Protein AF-A0AAV4XLR6-F1 (afdb_monomer)

Structure (mmCIF, N/CA/C/O backbone):
data_AF-A0AAV4XLR6-F1
#
_entry.id   AF-A0AAV4XLR6-F1
#
loop_
_atom_site.group_PDB
_atom_site.id
_atom_site.type_symbol
_atom_site.label_atom_id
_atom_site.label_alt_id
_atom_site.label_comp_id
_atom_site.label_asym_id
_atom_site.label_entity_id
_atom_site.label_seq_id
_atom_site.pdbx_PDB_ins_code
_atom_site.Cartn_x
_atom_site.Cartn_y
_atom_site.Cartn_z
_atom_site.occupancy
_atom_site.B_iso_or_equiv
_atom_site.auth_seq_id
_atom_site.auth_comp_id
_atom_site.auth_asym_id
_atom_site.auth_atom_id
_atom_site.pdbx_PDB_model_num
ATOM 1 N N . MET A 1 1 ? -9.760 7.104 -27.643 1.00 39.88 1 MET A N 1
ATOM 2 C CA . MET A 1 1 ? -8.426 7.732 -27.594 1.00 39.88 1 MET A CA 1
ATOM 3 C C . MET A 1 1 ? -7.476 6.859 -28.377 1.00 39.88 1 MET A C 1
ATOM 5 O O . MET A 1 1 ? -7.617 5.641 -28.314 1.00 39.88 1 MET A O 1
ATOM 9 N N . SER A 1 2 ? -6.577 7.453 -29.151 1.00 33.31 2 SER A N 1
ATOM 10 C CA . SER A 1 2 ? -5.515 6.677 -29.803 1.00 33.31 2 SER A CA 1
ATOM 11 C C . SER A 1 2 ? -4.445 6.298 -28.768 1.00 33.31 2 SER A C 1
ATOM 13 O O . SER A 1 2 ? -4.291 6.999 -27.768 1.00 33.31 2 SER A O 1
ATOM 15 N N . ASN A 1 3 ? -3.671 5.231 -29.006 1.00 43.50 3 ASN A N 1
ATOM 16 C CA . ASN A 1 3 ? -2.526 4.846 -28.156 1.00 43.50 3 ASN A CA 1
ATOM 17 C C . ASN A 1 3 ? -1.540 6.010 -27.895 1.00 43.50 3 ASN A C 1
ATOM 19 O O . ASN A 1 3 ? -0.782 5.979 -26.931 1.00 43.50 3 ASN A O 1
ATOM 23 N N . VAL A 1 4 ? -1.552 7.048 -28.737 1.00 38.16 4 VAL A N 1
ATOM 24 C CA . VAL A 1 4 ? -0.680 8.224 -28.635 1.00 38.16 4 VAL A CA 1
ATOM 25 C C . VAL A 1 4 ? -1.038 9.104 -27.434 1.00 38.16 4 VAL A C 1
ATOM 27 O O . VAL A 1 4 ? -0.142 9.504 -26.700 1.00 38.16 4 VAL A O 1
ATOM 30 N N . GLU A 1 5 ? -2.324 9.362 -27.184 1.00 41.12 5 GLU A N 1
ATOM 31 C CA . GLU A 1 5 ? -2.774 10.235 -26.084 1.00 41.12 5 GLU A CA 1
ATOM 32 C C . GLU A 1 5 ? -2.488 9.597 -24.715 1.00 41.12 5 GLU A C 1
ATOM 34 O O . GLU A 1 5 ? -2.045 10.260 -23.778 1.00 41.12 5 GLU A O 1
ATOM 39 N N . GLN A 1 6 ? -2.667 8.278 -24.622 1.00 42.22 6 GLN A N 1
ATOM 40 C CA . GLN A 1 6 ? -2.360 7.505 -23.420 1.00 42.22 6 GLN A CA 1
ATOM 41 C C . GLN A 1 6 ? -0.847 7.465 -23.146 1.00 42.22 6 GLN A C 1
ATOM 43 O O . GLN A 1 6 ? -0.413 7.642 -22.009 1.00 42.22 6 GLN A O 1
ATOM 48 N N . ASN A 1 7 ? -0.027 7.322 -24.190 1.00 43.97 7 ASN A N 1
ATOM 49 C CA . ASN A 1 7 ? 1.429 7.375 -24.057 1.00 43.97 7 ASN A CA 1
ATOM 50 C C . ASN A 1 7 ? 1.939 8.781 -23.700 1.00 43.97 7 ASN A C 1
ATOM 52 O O . ASN A 1 7 ? 2.863 8.901 -22.901 1.00 43.97 7 ASN A O 1
ATOM 56 N N . GLN A 1 8 ? 1.331 9.847 -24.228 1.00 45.31 8 GLN A N 1
ATOM 57 C CA . GLN A 1 8 ? 1.654 11.228 -23.847 1.00 45.31 8 GLN A CA 1
ATOM 58 C C . GLN A 1 8 ? 1.347 11.502 -22.372 1.00 45.31 8 GLN A C 1
ATOM 60 O O . GLN A 1 8 ? 2.163 12.126 -21.695 1.00 45.31 8 GLN A O 1
ATOM 65 N N . TYR A 1 9 ? 0.227 10.986 -21.857 1.00 47.84 9 TYR A N 1
ATOM 66 C CA . TYR A 1 9 ? -0.091 11.041 -20.430 1.00 47.84 9 TYR A CA 1
ATOM 67 C C . TYR A 1 9 ? 0.994 10.355 -19.589 1.00 47.84 9 TYR A C 1
ATOM 69 O O . TYR A 1 9 ? 1.514 10.965 -18.659 1.00 47.84 9 TYR A O 1
ATOM 77 N N . TYR A 1 10 ? 1.416 9.137 -19.952 1.00 48.84 10 TYR A N 1
ATOM 78 C CA . TYR A 1 10 ? 2.474 8.433 -19.219 1.00 48.84 10 TYR A CA 1
ATOM 79 C C . TYR A 1 10 ? 3.851 9.096 -19.344 1.00 48.84 10 TYR A C 1
ATOM 81 O O . TYR A 1 10 ? 4.621 9.042 -18.391 1.00 48.84 10 TYR A O 1
ATOM 89 N N . ILE A 1 11 ? 4.160 9.761 -20.461 1.00 50.88 11 ILE A N 1
ATOM 90 C CA . ILE A 1 11 ? 5.390 10.557 -20.618 1.00 50.88 11 ILE A CA 1
ATOM 91 C C . ILE A 1 11 ? 5.348 11.811 -19.741 1.00 50.88 11 ILE A C 1
ATOM 93 O O . ILE A 1 11 ? 6.315 12.090 -19.037 1.00 50.88 11 ILE A O 1
ATOM 97 N N . ALA A 1 12 ? 4.236 12.550 -19.741 1.00 49.78 12 ALA A N 1
ATOM 98 C CA . ALA A 1 12 ? 4.061 13.726 -18.888 1.00 49.78 12 ALA A CA 1
ATOM 99 C C . ALA A 1 12 ? 4.090 13.346 -17.401 1.00 49.78 12 ALA A C 1
ATOM 101 O O . ALA A 1 12 ? 4.715 14.026 -16.586 1.00 49.78 12 ALA A O 1
ATOM 102 N N . LEU A 1 13 ? 3.470 12.214 -17.060 1.00 51.91 13 LEU A N 1
ATOM 103 C CA . LEU A 1 13 ? 3.516 11.637 -15.728 1.00 51.91 13 LEU A CA 1
ATOM 104 C C . LEU A 1 13 ? 4.941 11.208 -15.371 1.00 51.91 13 LEU A C 1
ATOM 106 O O . LEU A 1 13 ? 5.416 11.579 -14.311 1.00 51.91 13 LEU A O 1
ATOM 110 N N . ALA A 1 14 ? 5.667 10.528 -16.259 1.00 54.12 14 ALA A N 1
ATOM 111 C CA . ALA A 1 14 ? 7.064 10.161 -16.033 1.00 54.12 14 ALA A CA 1
ATOM 112 C C . ALA A 1 14 ? 7.974 11.383 -15.818 1.00 54.12 14 ALA A C 1
ATOM 114 O O . ALA A 1 14 ? 8.864 11.352 -14.969 1.00 54.12 14 ALA A O 1
ATOM 115 N N . TYR A 1 15 ? 7.716 12.477 -16.542 1.00 48.97 15 TYR A N 1
ATOM 116 C CA . TYR A 1 15 ? 8.425 13.747 -16.381 1.00 48.97 15 TYR A CA 1
ATOM 117 C C . TYR A 1 15 ? 8.132 14.402 -15.018 1.00 48.97 15 TYR A C 1
ATOM 119 O O . TYR A 1 15 ? 9.049 14.897 -14.369 1.00 48.97 15 TYR A O 1
ATOM 127 N N . LYS A 1 16 ? 6.878 14.343 -14.542 1.00 50.66 16 LYS A N 1
ATOM 128 C CA . LYS A 1 16 ? 6.451 14.858 -13.224 1.00 50.66 16 LYS A CA 1
ATOM 129 C C . LYS A 1 16 ? 6.959 14.019 -12.053 1.00 50.66 16 LYS A C 1
ATOM 131 O O . LYS A 1 16 ? 7.415 14.535 -11.041 1.00 50.66 16 LYS A O 1
ATOM 136 N N . MET A 1 17 ? 6.801 12.709 -12.182 1.00 49.56 17 MET A N 1
ATOM 137 C CA . MET A 1 17 ? 7.028 11.717 -11.135 1.00 49.56 17 MET A CA 1
ATOM 138 C C . MET A 1 17 ? 8.518 11.425 -10.948 1.00 49.56 17 MET A C 1
ATOM 140 O O . MET A 1 17 ? 8.909 10.847 -9.936 1.00 49.56 17 MET A O 1
ATOM 144 N N . GLN A 1 18 ? 9.344 11.851 -11.913 1.00 52.16 18 GLN A N 1
ATOM 145 C CA . GLN A 1 18 ? 10.796 11.665 -11.954 1.00 52.16 18 GLN A CA 1
ATOM 146 C C . GLN A 1 18 ? 11.224 10.186 -12.018 1.00 52.16 18 GLN A C 1
ATOM 148 O O . GLN A 1 18 ? 12.390 9.855 -11.812 1.00 52.16 18 GLN A O 1
ATOM 153 N N . TYR A 1 19 ? 10.291 9.300 -12.380 1.00 49.00 19 TYR A N 1
ATOM 154 C CA . TYR A 1 19 ? 10.545 7.917 -12.763 1.00 49.00 19 TYR A CA 1
ATOM 155 C C . TYR A 1 19 ? 9.645 7.508 -13.929 1.00 49.00 19 TYR A C 1
ATOM 157 O O . TYR A 1 19 ? 8.471 7.871 -13.997 1.00 49.00 19 TYR A O 1
ATOM 165 N N . VAL A 1 20 ? 10.206 6.738 -14.862 1.00 50.06 20 VAL A N 1
ATOM 166 C CA . VAL A 1 20 ? 9.487 6.244 -16.043 1.00 50.06 20 VAL A CA 1
ATOM 167 C C . VAL A 1 20 ? 8.894 4.874 -15.714 1.00 50.06 20 VAL A C 1
ATOM 169 O O . VAL A 1 20 ? 9.619 3.969 -15.311 1.00 50.06 20 VAL A O 1
ATOM 172 N N . ILE A 1 21 ? 7.588 4.685 -15.907 1.00 52.78 21 ILE A N 1
ATOM 173 C CA . ILE A 1 21 ? 7.014 3.335 -16.009 1.00 52.78 21 ILE A CA 1
ATOM 174 C C . ILE A 1 21 ? 7.155 2.937 -17.475 1.00 52.78 21 ILE A C 1
ATOM 176 O O . ILE A 1 21 ? 6.320 3.276 -18.313 1.00 52.78 21 ILE A O 1
ATOM 180 N N . LEU A 1 22 ? 8.270 2.295 -17.812 1.00 49.66 22 LEU A N 1
ATOM 181 C CA . LEU A 1 22 ? 8.561 1.924 -19.190 1.00 49.66 22 LEU A CA 1
ATOM 182 C C . LEU A 1 22 ? 7.933 0.557 -19.487 1.00 49.66 22 LEU A C 1
ATOM 184 O O . LEU A 1 22 ? 8.340 -0.462 -18.935 1.00 49.66 22 LEU A O 1
ATOM 188 N N . VAL A 1 23 ? 6.935 0.525 -20.369 1.00 50.25 23 VAL A N 1
ATOM 189 C CA . VAL A 1 23 ? 6.347 -0.727 -20.862 1.00 50.25 23 VAL A CA 1
ATOM 190 C C . VAL A 1 23 ? 7.159 -1.195 -22.062 1.00 50.25 23 VAL A C 1
ATOM 192 O O . VAL A 1 23 ? 6.816 -0.921 -23.210 1.00 50.25 23 VAL A O 1
ATOM 195 N N . VAL A 1 24 ? 8.266 -1.883 -21.799 1.00 43.56 24 VAL A N 1
ATOM 196 C CA . VAL A 1 24 ? 8.992 -2.627 -22.836 1.00 43.56 24 VAL A CA 1
ATOM 197 C C . VAL A 1 24 ? 9.058 -4.074 -22.381 1.00 43.56 24 VAL A C 1
ATOM 199 O O . VAL A 1 24 ? 9.391 -4.311 -21.219 1.00 43.56 24 VAL A O 1
ATOM 202 N N . PRO A 1 25 ? 8.750 -5.057 -23.243 1.00 36.22 25 PRO A N 1
ATOM 203 C CA . PRO A 1 25 ? 9.133 -6.427 -22.945 1.00 36.22 25 PRO A CA 1
ATOM 204 C C . PRO A 1 25 ? 10.638 -6.440 -22.625 1.00 36.22 25 PRO A C 1
ATOM 206 O O . PRO A 1 25 ? 11.409 -5.849 -23.389 1.00 36.22 25 PRO A O 1
ATOM 209 N N . PRO A 1 26 ? 11.066 -7.038 -21.499 1.00 37.41 26 PRO A N 1
ATOM 210 C CA . PRO A 1 26 ? 12.470 -7.046 -21.119 1.00 37.41 26 PRO A CA 1
ATOM 211 C C . PRO A 1 26 ? 13.271 -7.696 -22.243 1.00 37.41 26 PRO A C 1
ATOM 213 O O . PRO A 1 26 ? 13.086 -8.869 -22.570 1.00 37.41 26 PRO A O 1
ATOM 216 N N . VAL A 1 27 ? 14.149 -6.917 -22.872 1.00 36.91 27 VAL A N 1
ATOM 217 C CA . VAL A 1 27 ? 15.081 -7.461 -23.850 1.00 36.91 27 VAL A CA 1
ATOM 218 C C . VAL A 1 27 ? 16.233 -8.043 -23.044 1.00 36.91 27 VAL A C 1
ATOM 220 O O . VAL A 1 27 ? 17.075 -7.312 -22.531 1.00 36.91 27 VAL A O 1
ATOM 223 N N . ALA A 1 28 ? 16.269 -9.367 -22.907 1.00 35.59 28 ALA A N 1
ATOM 224 C CA . ALA A 1 28 ? 17.486 -10.059 -22.510 1.00 35.59 28 ALA A CA 1
ATOM 225 C C . ALA A 1 28 ? 18.499 -9.872 -23.646 1.00 35.59 28 ALA A C 1
ATOM 227 O O . ALA A 1 28 ? 18.479 -10.590 -24.647 1.00 35.59 28 ALA A O 1
ATOM 228 N N . ILE A 1 29 ? 19.331 -8.838 -23.549 1.00 35.09 29 ILE A N 1
ATOM 229 C CA . ILE A 1 29 ? 20.306 -8.553 -24.591 1.00 35.09 29 ILE A CA 1
ATOM 230 C C . ILE A 1 29 ? 21.471 -9.523 -24.434 1.00 35.09 29 ILE A C 1
ATOM 232 O O . ILE A 1 29 ? 22.271 -9.418 -23.510 1.00 35.09 29 ILE A O 1
ATOM 236 N N . ASN A 1 30 ? 21.566 -10.457 -25.376 1.00 36.88 30 ASN A N 1
ATOM 237 C CA . ASN A 1 30 ? 22.722 -11.337 -25.532 1.00 36.88 30 ASN A CA 1
ATOM 238 C C . ASN A 1 30 ? 23.784 -10.745 -26.482 1.00 36.88 30 ASN A C 1
ATOM 240 O O . ASN A 1 30 ? 24.712 -11.446 -26.874 1.00 36.88 30 ASN A O 1
ATOM 244 N N . VAL A 1 31 ? 23.638 -9.484 -26.920 1.00 37.91 31 VAL A N 1
ATOM 245 C CA . VAL A 1 31 ? 24.489 -8.905 -27.973 1.00 37.91 31 VAL A CA 1
ATOM 246 C C . VAL A 1 31 ? 24.739 -7.410 -27.783 1.00 37.91 31 VAL A C 1
ATOM 248 O O . VAL A 1 31 ? 23.816 -6.620 -27.643 1.00 37.91 31 VAL A O 1
ATOM 251 N N . SER A 1 32 ? 26.001 -7.012 -27.869 1.00 41.56 32 SER A N 1
ATOM 252 C CA . SER A 1 32 ? 26.563 -5.671 -27.659 1.00 41.56 32 SER A CA 1
ATOM 253 C C . SER A 1 32 ? 26.081 -4.537 -28.589 1.00 41.56 32 SER A C 1
ATOM 255 O O . SER A 1 32 ? 26.737 -3.501 -28.646 1.00 41.56 32 SER A O 1
ATOM 257 N N . ASN A 1 33 ? 24.978 -4.682 -29.333 1.00 43.53 33 ASN A N 1
ATOM 258 C CA . ASN A 1 33 ? 24.531 -3.669 -30.296 1.00 43.53 33 ASN A CA 1
ATOM 259 C C . ASN A 1 33 ? 23.391 -2.799 -29.752 1.00 43.53 33 ASN A C 1
ATOM 261 O O . ASN A 1 33 ? 22.308 -3.271 -29.421 1.00 43.53 33 ASN A O 1
ATOM 265 N N . SER A 1 34 ? 23.650 -1.494 -29.717 1.00 48.25 34 SER A N 1
ATOM 266 C CA . SER A 1 34 ? 22.856 -0.430 -29.094 1.00 48.25 34 SER A CA 1
ATOM 267 C C . SER A 1 34 ? 21.694 0.113 -29.944 1.00 48.25 34 SER A C 1
ATOM 269 O O . SER A 1 34 ? 21.178 1.189 -29.646 1.00 48.25 34 SER A O 1
ATOM 271 N N . MET A 1 35 ? 21.259 -0.591 -30.997 1.00 50.47 35 MET A N 1
ATOM 272 C CA . MET A 1 35 ? 20.207 -0.101 -31.901 1.00 50.47 35 MET A CA 1
ATOM 273 C C . MET A 1 35 ? 18.911 -0.909 -31.819 1.00 50.47 35 MET A C 1
ATOM 275 O O . MET A 1 35 ? 18.912 -2.137 -31.873 1.00 50.47 35 MET A O 1
ATOM 279 N N . TRP A 1 36 ? 17.788 -0.189 -31.760 1.00 49.31 36 TRP A N 1
ATOM 280 C CA . TRP A 1 36 ? 16.447 -0.759 -31.854 1.00 49.31 36 TRP A CA 1
ATOM 281 C C . TRP A 1 36 ? 16.196 -1.380 -33.241 1.00 49.31 36 TRP A C 1
ATOM 283 O O . TRP A 1 36 ? 16.636 -0.817 -34.248 1.00 49.31 36 TRP A O 1
ATOM 293 N N . PRO A 1 37 ? 15.440 -2.490 -33.343 1.00 50.84 37 PRO A N 1
ATOM 294 C CA . PRO A 1 37 ? 15.066 -3.060 -34.634 1.00 50.84 37 PRO A CA 1
ATOM 295 C C . PRO A 1 37 ? 14.293 -2.046 -35.492 1.00 50.84 37 PRO A C 1
ATOM 297 O O . PRO A 1 37 ? 13.338 -1.415 -35.017 1.00 50.84 37 PRO A O 1
ATOM 300 N N . LYS A 1 38 ? 14.684 -1.897 -36.765 1.00 49.78 38 LYS A N 1
ATOM 301 C CA . LYS A 1 38 ? 13.954 -1.078 -37.748 1.00 49.78 38 LYS A CA 1
ATOM 302 C C . LYS A 1 38 ? 12.515 -1.599 -37.879 1.00 49.78 38 LYS A C 1
ATOM 304 O O . LYS A 1 38 ? 12.317 -2.808 -37.930 1.00 49.78 38 LYS A O 1
ATOM 309 N N . HIS A 1 39 ? 11.532 -0.695 -37.928 1.00 52.12 39 HIS A N 1
ATOM 310 C CA . HIS A 1 39 ? 10.084 -0.990 -37.950 1.00 52.12 39 HIS A CA 1
ATOM 311 C C . HIS A 1 39 ? 9.491 -1.539 -36.644 1.00 52.12 39 HIS A C 1
ATOM 313 O O . HIS A 1 39 ? 8.330 -1.940 -36.611 1.00 52.12 39 HIS A O 1
ATOM 319 N N . SER A 1 40 ? 10.243 -1.520 -35.541 1.00 48.88 40 SER A N 1
ATOM 320 C CA . SER A 1 40 ? 9.657 -1.764 -34.221 1.00 48.88 40 SER A CA 1
ATOM 321 C C . SER A 1 40 ? 8.671 -0.653 -33.841 1.00 48.88 40 SER A C 1
ATOM 323 O O . SER A 1 40 ? 8.781 0.490 -34.306 1.00 48.88 40 SER A O 1
ATOM 325 N N . PHE A 1 41 ? 7.744 -0.967 -32.930 1.00 44.25 41 PHE A N 1
ATOM 326 C CA . PHE A 1 41 ? 6.877 0.032 -32.297 1.00 44.25 41 PHE A CA 1
ATOM 327 C C . PHE A 1 41 ? 7.692 1.188 -31.694 1.00 44.25 41 PHE A C 1
ATOM 329 O O . PHE A 1 41 ? 7.300 2.339 -31.846 1.00 44.25 41 PHE A O 1
ATOM 336 N N . ALA A 1 42 ? 8.870 0.903 -31.124 1.00 46.47 42 ALA A N 1
ATOM 337 C CA . ALA A 1 42 ? 9.798 1.915 -30.619 1.00 46.47 42 ALA A CA 1
ATOM 338 C C . ALA A 1 42 ? 10.309 2.857 -31.727 1.00 46.47 42 ALA A C 1
ATOM 340 O O . ALA A 1 42 ? 10.272 4.074 -31.561 1.00 46.47 42 ALA A O 1
ATOM 341 N N . SER A 1 43 ? 10.715 2.331 -32.891 1.00 48.75 43 SER A N 1
ATOM 342 C CA . SER A 1 43 ? 11.154 3.181 -34.014 1.00 48.75 43 SER A CA 1
ATOM 343 C C . SER A 1 43 ? 10.031 4.061 -34.582 1.00 48.75 43 SER A C 1
ATOM 345 O O . SER A 1 43 ? 10.278 5.199 -34.974 1.00 48.75 43 SER A O 1
ATOM 347 N N . SER A 1 44 ? 8.792 3.556 -34.578 1.00 48.97 44 SER A N 1
ATOM 348 C CA . SER A 1 44 ? 7.617 4.288 -35.070 1.00 48.97 44 SER A CA 1
ATOM 349 C C . SER A 1 44 ? 7.189 5.378 -34.085 1.00 48.97 44 SER A C 1
ATOM 351 O O . SER A 1 44 ? 6.796 6.466 -34.496 1.00 48.97 44 SER A O 1
ATOM 353 N N . PHE A 1 45 ? 7.318 5.104 -32.784 1.00 44.28 45 PHE A N 1
ATOM 354 C CA . PHE A 1 45 ? 7.017 6.048 -31.714 1.00 44.28 45 PHE A CA 1
ATOM 355 C C . PHE A 1 45 ? 7.988 7.235 -31.718 1.00 44.28 45 PHE A C 1
ATOM 357 O O . PHE A 1 45 ? 7.548 8.379 -31.782 1.00 44.28 45 PHE A O 1
ATOM 364 N N . GLY A 1 46 ? 9.302 6.978 -31.776 1.00 46.00 46 GLY A N 1
ATOM 365 C CA . GLY A 1 46 ? 10.319 8.038 -31.797 1.00 46.00 46 GLY A CA 1
ATOM 366 C C . GLY A 1 46 ? 10.177 8.999 -32.985 1.00 46.00 46 GLY A C 1
ATOM 367 O O . GLY A 1 46 ? 10.414 10.197 -32.841 1.00 46.00 46 GLY A O 1
ATOM 368 N N . ALA A 1 47 ? 9.722 8.495 -34.137 1.00 52.38 47 ALA A N 1
ATOM 369 C CA . ALA A 1 47 ? 9.451 9.311 -35.320 1.00 52.38 47 ALA A CA 1
ATOM 370 C C . ALA A 1 47 ? 8.200 10.201 -35.178 1.00 52.38 47 ALA A C 1
ATOM 372 O O . ALA A 1 47 ? 8.158 11.284 -35.754 1.00 52.38 47 ALA A O 1
ATOM 373 N N . GLN A 1 48 ? 7.185 9.761 -34.426 1.00 43.16 48 GLN A N 1
ATOM 374 C CA . GLN A 1 48 ? 5.905 10.470 -34.293 1.00 43.16 48 GLN A CA 1
ATOM 375 C C . GLN A 1 48 ? 5.909 11.538 -33.199 1.00 43.16 48 GLN A C 1
ATOM 377 O O . GLN A 1 48 ? 5.255 12.567 -33.347 1.00 43.16 48 GLN A O 1
ATOM 382 N N . THR A 1 49 ? 6.618 11.311 -32.096 1.00 41.56 49 THR A N 1
ATOM 383 C CA . THR A 1 49 ? 6.530 12.170 -30.906 1.00 41.56 49 THR A CA 1
ATOM 384 C C . THR A 1 49 ? 7.751 13.073 -30.710 1.00 41.56 49 THR A C 1
ATOM 386 O O . THR A 1 49 ? 7.869 13.707 -29.661 1.00 41.56 49 THR A O 1
ATOM 389 N N . ALA A 1 50 ? 8.670 13.121 -31.688 1.00 42.03 50 ALA A N 1
ATOM 390 C CA . ALA A 1 50 ? 9.946 13.849 -31.616 1.00 42.03 50 ALA A CA 1
ATOM 391 C C . ALA A 1 50 ? 10.702 13.606 -30.290 1.00 42.03 50 ALA A C 1
ATOM 393 O O . ALA A 1 50 ? 11.395 14.479 -29.772 1.00 42.03 50 ALA A O 1
ATOM 394 N N . THR A 1 51 ? 10.523 12.420 -29.703 1.00 39.47 51 THR A N 1
ATOM 395 C CA . THR A 1 51 ? 11.029 12.078 -28.372 1.00 39.47 51 THR A CA 1
ATOM 396 C C . THR A 1 51 ? 12.224 11.161 -28.526 1.00 39.47 51 THR A C 1
ATOM 398 O O . THR A 1 51 ? 12.169 10.156 -29.238 1.00 39.47 51 THR A O 1
ATOM 401 N N . TYR A 1 52 ? 13.311 11.493 -27.839 1.00 40.09 52 TYR A N 1
ATOM 402 C CA . TYR A 1 52 ? 14.493 10.649 -27.808 1.00 40.09 52 TYR A CA 1
ATOM 403 C C . TYR A 1 52 ? 14.221 9.426 -26.924 1.00 40.09 52 TYR A C 1
ATOM 405 O O . TYR A 1 52 ? 14.253 9.514 -25.697 1.00 40.09 52 TYR A O 1
ATOM 413 N N . ILE A 1 53 ? 13.921 8.281 -27.542 1.00 43.19 53 ILE A N 1
ATOM 414 C CA . ILE A 1 53 ? 13.815 7.005 -26.827 1.00 43.19 53 ILE A CA 1
ATOM 415 C C . ILE A 1 53 ? 15.237 6.526 -26.549 1.00 43.19 53 ILE A C 1
ATOM 417 O O . ILE A 1 53 ? 15.918 6.018 -27.444 1.00 43.19 53 ILE A O 1
ATOM 421 N N . GLN A 1 54 ? 15.689 6.698 -25.308 1.00 42.00 54 GLN A N 1
ATOM 422 C CA . GLN A 1 54 ? 16.973 6.153 -24.880 1.00 42.00 54 GLN A CA 1
ATOM 423 C C . GLN A 1 54 ? 16.984 4.621 -25.066 1.00 42.00 54 GLN A C 1
ATOM 425 O O . GLN A 1 54 ? 15.948 3.977 -24.869 1.00 42.00 54 GLN A O 1
ATOM 430 N N . PRO A 1 55 ? 18.115 4.018 -25.483 1.00 42.97 55 PRO A N 1
ATOM 431 C CA . PRO A 1 55 ? 18.241 2.566 -25.601 1.00 42.97 55 PRO A CA 1
ATOM 432 C C . PRO A 1 55 ? 17.813 1.849 -24.311 1.00 42.97 55 PRO A C 1
ATOM 434 O O . PRO A 1 55 ? 18.033 2.378 -23.222 1.00 42.97 55 PRO A O 1
ATOM 437 N N . VAL A 1 56 ? 17.280 0.620 -24.427 1.00 46.03 56 VAL A N 1
ATOM 438 C CA . VAL A 1 56 ? 16.837 -0.231 -23.289 1.00 46.03 56 VAL A CA 1
ATOM 439 C C . VAL A 1 56 ? 17.881 -0.287 -22.158 1.00 46.03 56 VAL A C 1
ATOM 441 O O . VAL A 1 56 ? 17.531 -0.398 -20.990 1.00 46.03 56 VAL A O 1
ATOM 444 N N . ASN A 1 57 ? 19.165 -0.170 -22.509 1.00 48.03 57 ASN A N 1
ATOM 445 C CA . ASN A 1 57 ? 20.313 -0.332 -21.617 1.00 48.03 57 ASN A CA 1
ATOM 446 C C . ASN A 1 57 ? 20.685 0.904 -20.785 1.00 48.03 57 ASN A C 1
ATOM 448 O O . ASN A 1 57 ? 21.734 0.887 -20.149 1.00 48.03 57 ASN A O 1
ATOM 452 N N . MET A 1 58 ? 19.894 1.980 -20.799 1.00 53.09 58 MET A N 1
ATOM 453 C CA . MET A 1 58 ? 20.205 3.206 -20.040 1.00 53.09 58 MET A CA 1
ATOM 454 C C . MET A 1 58 ? 19.337 3.392 -18.791 1.00 53.09 58 MET A C 1
ATOM 456 O O . MET A 1 58 ? 19.373 4.442 -18.153 1.00 53.09 58 MET A O 1
ATOM 460 N N . PHE A 1 59 ? 18.546 2.386 -18.422 1.00 62.47 59 PHE A N 1
ATOM 461 C CA . PHE A 1 59 ? 17.634 2.471 -17.290 1.00 62.47 59 PHE A CA 1
ATOM 462 C C . PHE A 1 59 ? 18.080 1.552 -16.160 1.00 62.47 59 PHE A C 1
ATOM 464 O O . PHE A 1 59 ? 18.206 0.340 -16.324 1.00 62.47 59 PHE A O 1
ATOM 4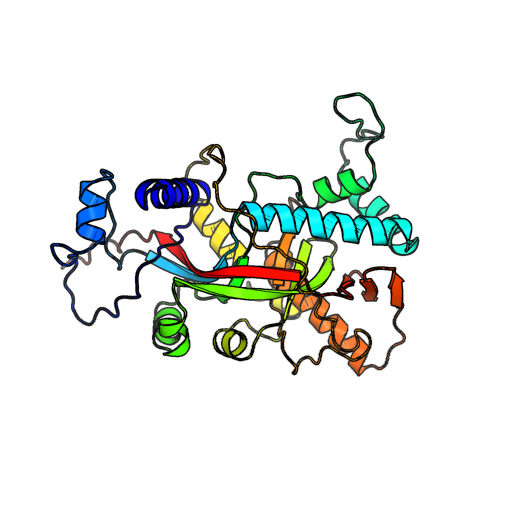71 N N . GLN A 1 60 ? 18.289 2.140 -14.986 1.00 69.75 60 GLN A N 1
ATOM 472 C CA . GLN A 1 60 ? 18.504 1.388 -13.761 1.00 69.75 60 GLN A CA 1
ATOM 473 C C . GLN A 1 60 ? 17.140 1.089 -13.136 1.00 69.75 60 GLN A C 1
ATOM 475 O O . GLN A 1 60 ? 16.437 2.007 -12.705 1.00 69.75 60 GLN A O 1
ATOM 480 N N . HIS A 1 61 ? 16.761 -0.186 -13.070 1.00 78.69 61 HIS A N 1
ATOM 481 C CA . HIS A 1 61 ? 15.544 -0.612 -12.382 1.00 78.69 61 HIS A CA 1
ATOM 482 C C . HIS A 1 61 ? 15.742 -0.492 -10.867 1.00 78.69 61 HIS A C 1
ATOM 484 O O . HIS A 1 61 ? 16.570 -1.191 -10.291 1.00 78.69 61 HIS A O 1
ATOM 490 N N . LEU A 1 62 ? 14.984 0.395 -10.222 1.00 81.38 62 LEU A N 1
ATOM 491 C CA . LEU A 1 62 ? 15.080 0.649 -8.784 1.00 81.38 62 LEU A CA 1
ATOM 492 C C . LEU A 1 62 ? 14.304 -0.399 -7.983 1.00 81.38 62 LEU A C 1
ATOM 494 O O . LEU A 1 62 ? 14.822 -0.972 -7.026 1.00 81.38 62 LEU A O 1
ATOM 498 N N . PHE A 1 63 ? 13.059 -0.657 -8.377 1.00 87.25 63 PHE A N 1
ATOM 499 C CA . PHE A 1 63 ? 12.191 -1.664 -7.769 1.00 87.25 63 PHE A CA 1
ATOM 500 C C . PHE A 1 63 ? 11.055 -2.046 -8.725 1.00 87.25 63 PHE A C 1
ATOM 502 O O . PHE A 1 63 ? 10.711 -1.283 -9.629 1.00 87.25 63 PHE A O 1
ATOM 509 N N . CYS A 1 64 ? 10.467 -3.224 -8.525 1.00 88.56 64 CYS A N 1
ATOM 510 C CA . CYS A 1 64 ? 9.237 -3.656 -9.190 1.00 88.56 64 CYS A CA 1
ATOM 511 C C . CYS A 1 64 ? 8.031 -3.425 -8.282 1.00 88.56 64 CYS A C 1
ATOM 513 O O . CYS A 1 64 ? 8.143 -3.586 -7.066 1.00 88.56 64 CYS A O 1
ATOM 515 N N . ALA A 1 65 ? 6.886 -3.076 -8.861 1.00 90.94 65 ALA A N 1
ATOM 516 C CA . ALA A 1 65 ? 5.649 -2.833 -8.133 1.00 90.94 65 ALA A CA 1
ATOM 517 C C . ALA A 1 65 ? 4.413 -3.082 -9.008 1.00 90.94 65 ALA A C 1
ATOM 519 O O . ALA A 1 65 ? 4.490 -3.091 -10.239 1.00 90.94 65 ALA A O 1
ATOM 520 N N . TRP A 1 66 ? 3.260 -3.235 -8.360 1.00 90.88 66 TRP A N 1
ATOM 521 C CA . TRP A 1 66 ? 1.968 -2.992 -8.994 1.00 90.88 66 TRP A CA 1
ATOM 522 C C . TRP A 1 66 ? 1.618 -1.516 -8.839 1.00 90.88 66 TRP A C 1
ATOM 524 O O . TRP A 1 66 ? 1.368 -1.066 -7.722 1.00 90.88 66 TRP A O 1
ATOM 534 N N . TYR A 1 67 ? 1.622 -0.779 -9.945 1.00 86.50 67 TYR A N 1
ATOM 535 C CA . TYR A 1 67 ? 1.260 0.636 -9.983 1.00 86.50 67 TYR A CA 1
ATOM 536 C C . TYR A 1 67 ? -0.233 0.793 -10.212 1.00 86.50 67 TYR A C 1
ATOM 538 O O . TYR A 1 67 ? -0.803 0.131 -11.082 1.00 86.50 67 TYR A O 1
ATOM 546 N N . PHE A 1 68 ? -0.850 1.694 -9.460 1.00 84.56 68 PHE A N 1
ATOM 547 C CA . PHE A 1 68 ? -2.247 2.039 -9.656 1.00 84.56 68 PHE A CA 1
ATOM 548 C C . PHE A 1 68 ? -2.382 3.219 -10.592 1.00 84.56 68 PHE A C 1
ATOM 550 O O . PHE A 1 68 ? -1.514 4.087 -10.697 1.00 84.56 68 PHE A O 1
ATOM 557 N N . HIS A 1 69 ? -3.523 3.245 -11.257 1.00 79.19 69 HIS A N 1
ATOM 558 C CA . HIS A 1 69 ? -3.949 4.396 -12.014 1.00 79.19 69 HIS A CA 1
ATOM 559 C C . HIS A 1 69 ? -4.178 5.605 -11.077 1.00 79.19 69 HIS A C 1
ATOM 561 O O . HIS A 1 69 ? -4.404 5.436 -9.874 1.00 79.19 69 HIS A O 1
ATOM 567 N N . ASP A 1 70 ? -4.119 6.837 -11.591 1.00 76.75 70 ASP A N 1
ATOM 568 C CA . ASP A 1 70 ? -4.295 8.043 -10.766 1.00 76.75 70 ASP A CA 1
ATOM 569 C C . ASP A 1 70 ? -5.702 8.118 -10.151 1.00 76.75 70 ASP A C 1
ATOM 571 O O . ASP A 1 70 ? -5.829 8.324 -8.943 1.00 76.75 70 ASP A O 1
ATOM 575 N N . CYS A 1 71 ? -6.748 7.861 -10.944 1.00 80.19 71 CYS A N 1
ATOM 576 C CA . CYS A 1 71 ? -8.135 7.775 -10.480 1.00 80.19 71 CYS A CA 1
ATOM 577 C C . CYS A 1 71 ? -8.294 6.748 -9.353 1.00 80.19 71 CYS A C 1
ATOM 579 O O . CYS A 1 71 ? -8.887 7.065 -8.326 1.00 80.19 71 CYS A O 1
ATOM 581 N N . ASP A 1 72 ? -7.706 5.560 -9.508 1.00 85.38 72 ASP A N 1
ATOM 582 C CA . ASP A 1 72 ? -7.752 4.505 -8.493 1.00 85.38 72 ASP A CA 1
ATOM 583 C C . ASP A 1 72 ? -6.975 4.886 -7.228 1.00 85.38 72 ASP A C 1
ATOM 585 O O . ASP A 1 72 ? -7.442 4.658 -6.114 1.00 85.38 72 ASP A O 1
ATOM 589 N N . SER A 1 73 ? -5.821 5.541 -7.384 1.00 86.12 73 SER A N 1
ATOM 590 C CA . SER A 1 73 ? -5.043 6.076 -6.261 1.00 86.12 73 SER A CA 1
ATOM 591 C C . SER A 1 73 ? -5.847 7.116 -5.473 1.00 86.12 73 SER A C 1
ATOM 593 O O . SER A 1 73 ? -5.824 7.127 -4.244 1.00 86.12 73 SER A O 1
ATOM 595 N N . HIS A 1 74 ? -6.573 7.997 -6.166 1.00 84.94 74 HIS A N 1
ATOM 596 C CA . HIS A 1 74 ? -7.454 8.984 -5.541 1.00 84.94 74 HIS A CA 1
ATOM 597 C C . HIS A 1 74 ? -8.666 8.345 -4.871 1.00 84.94 74 HIS A C 1
ATOM 599 O O . HIS A 1 74 ? -8.986 8.693 -3.736 1.00 84.94 74 HIS A O 1
ATOM 605 N N . GLN A 1 75 ? -9.317 7.394 -5.533 1.00 87.88 75 GLN A N 1
ATOM 606 C CA . GLN A 1 75 ? -10.472 6.723 -4.958 1.00 87.88 75 GLN A CA 1
ATOM 607 C C . GLN A 1 75 ? -10.080 5.921 -3.715 1.00 87.88 75 GLN A C 1
ATOM 609 O O . GLN A 1 75 ? -10.781 5.989 -2.715 1.00 87.88 75 GLN A O 1
ATOM 614 N N . LEU A 1 76 ? -8.916 5.265 -3.712 1.00 90.56 76 LEU A N 1
ATOM 615 C CA . LEU A 1 76 ? -8.421 4.551 -2.536 1.00 90.56 76 LEU A CA 1
ATOM 616 C C . LEU A 1 76 ? -8.155 5.485 -1.338 1.00 90.56 76 LEU A C 1
ATOM 618 O O . LEU A 1 76 ? -8.403 5.098 -0.195 1.00 90.56 76 LEU A O 1
ATOM 622 N N . ARG A 1 77 ? -7.698 6.725 -1.581 1.00 90.81 77 ARG A N 1
ATOM 623 C CA . ARG A 1 77 ? -7.559 7.772 -0.543 1.00 90.81 77 ARG A CA 1
ATOM 624 C C . ARG A 1 77 ? -8.915 8.217 0.016 1.00 90.81 77 ARG A C 1
ATOM 626 O O . ARG A 1 77 ? -9.035 8.478 1.215 1.00 90.81 77 ARG A O 1
ATOM 633 N N . ASN A 1 78 ? -9.935 8.283 -0.835 1.00 90.69 78 ASN A N 1
ATOM 634 C CA . ASN A 1 78 ? -11.295 8.609 -0.412 1.00 90.69 78 ASN A CA 1
ATOM 635 C C . ASN A 1 78 ? -11.899 7.465 0.410 1.00 90.69 78 ASN A C 1
ATOM 637 O O . ASN A 1 78 ? -12.403 7.715 1.499 1.00 90.69 78 ASN A O 1
ATOM 641 N N . GLU A 1 79 ? -11.762 6.221 -0.056 1.00 92.88 79 GLU A N 1
ATOM 642 C CA . GLU A 1 79 ? -12.238 5.028 0.652 1.00 92.88 79 GLU A CA 1
ATOM 643 C C . GLU A 1 79 ? -11.635 4.928 2.051 1.00 92.88 79 GLU A C 1
ATOM 645 O O . GLU A 1 79 ? -12.372 4.834 3.027 1.00 92.88 79 GLU A O 1
ATOM 650 N N . VAL A 1 80 ? -10.306 5.037 2.198 1.00 94.06 80 VAL A N 1
ATOM 651 C CA . VAL A 1 80 ? -9.692 4.974 3.539 1.00 94.06 80 VAL A CA 1
ATOM 652 C C . VAL A 1 80 ? -10.203 6.089 4.457 1.00 94.06 80 VAL A C 1
ATOM 654 O O . VAL A 1 80 ? -10.327 5.875 5.659 1.00 94.06 80 VAL A O 1
ATOM 657 N N . SER A 1 81 ? -10.542 7.259 3.906 1.00 93.88 81 SER A N 1
ATOM 658 C CA . SER A 1 81 ? -11.089 8.369 4.693 1.00 93.88 81 SER A CA 1
ATOM 659 C C . SER A 1 81 ? -12.469 8.040 5.269 1.00 93.88 81 SER A C 1
ATOM 661 O O . SER A 1 81 ? -12.753 8.452 6.390 1.00 93.88 81 SER A O 1
ATOM 663 N N . LEU A 1 82 ? -13.293 7.267 4.552 1.00 94.31 82 LEU A N 1
ATOM 664 C CA . LEU A 1 82 ? -14.590 6.802 5.056 1.00 94.31 82 LEU A CA 1
ATOM 665 C C . LEU A 1 82 ? -14.409 5.852 6.246 1.00 94.31 82 LEU A C 1
ATOM 667 O O . LEU A 1 82 ? -15.006 6.057 7.293 1.00 94.31 82 LEU A O 1
ATOM 671 N N . TYR A 1 83 ? -13.491 4.888 6.148 1.00 95.12 83 TYR A N 1
ATOM 672 C CA . TYR A 1 83 ? -13.208 3.982 7.268 1.00 95.12 83 TYR A CA 1
ATOM 673 C C . TYR A 1 83 ? -12.563 4.685 8.472 1.00 95.12 83 TYR A C 1
ATOM 675 O O . TYR A 1 83 ? -12.771 4.271 9.611 1.00 95.12 83 TYR A O 1
ATOM 683 N N . ILE A 1 84 ? -11.774 5.743 8.248 1.00 95.75 84 ILE A N 1
ATOM 684 C CA . ILE A 1 84 ? -11.275 6.594 9.338 1.00 95.75 84 ILE A CA 1
ATOM 685 C C . ILE A 1 84 ? -12.444 7.300 10.029 1.00 95.75 84 ILE A C 1
ATOM 687 O O . ILE A 1 84 ? -12.456 7.339 11.256 1.00 95.75 84 ILE A O 1
ATOM 691 N N . GLN A 1 85 ? -13.411 7.823 9.269 1.00 95.38 85 GLN A N 1
ATOM 692 C CA . GLN A 1 85 ? -14.609 8.455 9.821 1.00 95.38 85 GLN A CA 1
ATOM 693 C C . GLN A 1 85 ? -15.402 7.472 10.696 1.00 95.38 85 GLN A C 1
ATOM 695 O O . GLN A 1 85 ? -15.649 7.777 11.859 1.00 95.38 85 GLN A O 1
ATOM 700 N N . ASP A 1 86 ? -15.658 6.255 10.206 1.00 95.00 86 ASP A N 1
ATOM 701 C CA . ASP A 1 86 ? -16.314 5.199 10.992 1.00 95.00 86 ASP A CA 1
ATOM 702 C C . ASP A 1 86 ? -15.571 4.928 12.318 1.00 95.00 86 ASP A C 1
ATOM 704 O O . ASP A 1 86 ? -16.184 4.756 13.374 1.00 95.00 86 ASP A O 1
ATOM 708 N N . CYS A 1 87 ? -14.231 4.932 12.297 1.00 96.44 87 CYS A N 1
ATOM 709 C CA . CYS A 1 87 ? -13.417 4.761 13.504 1.00 96.44 87 CYS A CA 1
ATOM 710 C C . CYS A 1 87 ? -13.503 5.961 14.462 1.00 96.44 87 CYS A C 1
ATOM 712 O O . CYS A 1 87 ? -13.443 5.766 15.677 1.00 96.44 87 CYS A O 1
ATOM 714 N N . LEU A 1 88 ? -13.598 7.193 13.947 1.00 95.88 88 LEU A N 1
ATOM 715 C CA . LEU A 1 88 ? -13.767 8.397 14.769 1.00 95.88 88 LEU A CA 1
ATOM 716 C C . LEU A 1 88 ? -15.104 8.375 15.509 1.00 95.88 88 LEU A C 1
ATOM 718 O O . LEU A 1 88 ? -15.137 8.696 16.696 1.00 95.88 88 LEU A O 1
ATOM 722 N N . ASP A 1 89 ? -16.162 7.955 14.820 1.00 94.19 89 ASP A N 1
ATOM 723 C CA . ASP A 1 89 ? -17.522 7.944 15.356 1.00 94.19 89 ASP A CA 1
ATOM 724 C C . ASP A 1 89 ? -17.746 6.760 16.309 1.00 94.19 89 ASP A C 1
ATOM 726 O O . ASP A 1 89 ? -18.398 6.897 17.346 1.00 94.19 89 ASP A O 1
ATOM 730 N N . GLY A 1 90 ? -17.168 5.596 15.992 1.00 93.94 90 GLY A N 1
ATOM 731 C CA . GLY A 1 90 ? -17.378 4.357 16.741 1.00 93.94 90 GLY A CA 1
ATOM 732 C C . GLY A 1 90 ? -16.398 4.092 17.888 1.00 93.94 90 GLY A C 1
ATOM 733 O O . GLY A 1 90 ? -16.700 3.280 18.763 1.00 93.94 90 GLY A O 1
ATOM 734 N N . ILE A 1 91 ? -15.215 4.727 17.911 1.00 95.75 91 ILE A N 1
ATOM 735 C CA . ILE A 1 91 ? -14.128 4.361 18.839 1.00 95.75 91 ILE A CA 1
ATOM 736 C C . ILE A 1 91 ? -13.570 5.604 19.557 1.00 95.75 91 ILE A C 1
ATOM 738 O O . ILE A 1 91 ? -12.634 6.246 19.068 1.00 95.75 91 ILE A O 1
ATOM 742 N N . PRO A 1 92 ? -14.025 5.908 20.792 1.00 93.81 92 PRO A N 1
ATOM 743 C CA . PRO A 1 92 ? -13.572 7.088 21.541 1.00 93.81 92 PRO A CA 1
ATOM 744 C C . PRO A 1 92 ? -12.047 7.159 21.733 1.00 93.81 92 PRO A C 1
ATOM 746 O O . PRO A 1 92 ? -11.438 8.230 21.698 1.00 93.81 92 PRO A O 1
ATOM 749 N N . GLY A 1 93 ? -11.394 6.006 21.912 1.00 92.62 93 GLY A N 1
ATOM 750 C CA . GLY A 1 93 ? -9.935 5.923 22.020 1.00 92.62 93 GLY A CA 1
ATOM 751 C C . GLY A 1 93 ? -9.200 6.298 20.727 1.00 92.62 93 GLY A C 1
ATOM 752 O O . GLY A 1 93 ? -8.098 6.847 20.795 1.00 92.62 93 GLY A O 1
ATOM 753 N N . PHE A 1 94 ? -9.800 6.030 19.565 1.00 94.81 94 PHE A N 1
ATOM 754 C CA . PHE A 1 94 ? -9.264 6.411 18.259 1.00 94.81 94 PHE A CA 1
ATOM 755 C C . PHE A 1 94 ? -9.389 7.922 18.054 1.00 94.81 94 PHE A C 1
ATOM 757 O O . PHE A 1 94 ? -8.381 8.579 17.780 1.00 94.81 94 PHE A O 1
ATOM 764 N N . TYR A 1 95 ? -10.583 8.472 18.308 1.00 94.12 95 TYR A N 1
ATOM 765 C CA . TYR A 1 95 ? -10.859 9.911 18.264 1.00 94.12 95 TYR A CA 1
ATOM 766 C C . TYR A 1 95 ? -9.833 10.710 19.077 1.00 94.12 95 TYR A C 1
ATOM 768 O O . TYR A 1 95 ? -9.142 11.580 18.546 1.00 94.12 95 TYR A O 1
ATOM 776 N N . ASN A 1 96 ? -9.650 10.348 20.351 1.00 91.19 96 ASN A N 1
ATOM 777 C CA . ASN A 1 96 ? -8.748 11.058 21.260 1.00 91.19 96 ASN A CA 1
ATOM 778 C C . ASN A 1 96 ? -7.286 11.055 20.783 1.00 91.19 96 ASN A C 1
ATOM 780 O O . ASN A 1 96 ? -6.577 12.053 20.932 1.00 91.19 96 ASN A O 1
ATOM 784 N N . ILE A 1 97 ? -6.816 9.944 20.205 1.00 91.00 97 ILE A N 1
ATOM 785 C CA . ILE A 1 97 ? -5.442 9.838 19.698 1.00 91.00 97 ILE A CA 1
ATOM 786 C C . ILE A 1 97 ? -5.263 10.649 18.420 1.00 91.00 97 ILE A C 1
ATOM 788 O O . ILE A 1 97 ? -4.280 11.384 18.321 1.00 91.00 97 ILE A O 1
ATOM 792 N N . MET A 1 98 ? -6.189 10.545 17.465 1.00 91.62 98 MET A N 1
ATOM 793 C CA . MET A 1 98 ? -6.090 11.294 16.211 1.00 91.62 98 MET A CA 1
ATOM 794 C C . MET A 1 98 ? -6.183 12.796 16.448 1.00 91.62 98 MET A C 1
ATOM 796 O O . MET A 1 98 ? -5.344 13.543 15.948 1.00 91.62 98 MET A O 1
ATOM 800 N N . HIS A 1 99 ? -7.113 13.222 17.299 1.00 88.44 99 HIS A N 1
ATOM 801 C CA . HIS A 1 99 ? -7.246 14.612 17.712 1.00 88.44 99 HIS A CA 1
ATOM 802 C C . HIS A 1 99 ? -5.959 15.155 18.352 1.00 88.44 99 HIS A C 1
ATOM 804 O O . HIS A 1 99 ? -5.509 16.252 18.024 1.00 88.44 99 HIS A O 1
ATOM 810 N N . ARG A 1 100 ? -5.300 14.368 19.217 1.00 87.00 100 ARG A N 1
ATOM 811 C CA . ARG A 1 100 ? -4.006 14.752 19.801 1.00 87.00 100 ARG A CA 1
ATOM 812 C C . ARG A 1 100 ? -2.902 14.863 18.748 1.00 87.00 100 ARG A C 1
ATOM 814 O O . ARG A 1 100 ? -2.155 15.837 18.774 1.00 87.00 100 ARG A O 1
ATOM 821 N N . ASN A 1 101 ? -2.792 13.878 17.856 1.00 85.25 101 ASN A N 1
ATOM 822 C CA . ASN A 1 101 ? -1.736 13.824 16.843 1.00 85.25 101 ASN A CA 1
ATOM 823 C C . ASN A 1 101 ? -1.854 14.968 15.823 1.00 85.25 101 ASN A C 1
ATOM 825 O O . ASN A 1 101 ? -0.837 15.524 15.418 1.00 85.25 101 ASN A O 1
ATOM 829 N N . CYS A 1 102 ? -3.077 15.337 15.428 1.00 83.19 102 CYS A N 1
ATOM 830 C CA . CYS A 1 102 ? -3.294 16.400 14.447 1.00 83.19 102 CYS A CA 1
ATOM 831 C C . CYS A 1 102 ? -3.002 17.793 15.026 1.00 83.19 102 CYS A C 1
ATOM 833 O O . CYS A 1 102 ? -2.382 18.607 14.349 1.00 83.19 102 CYS A O 1
ATOM 835 N N . ARG A 1 103 ? -3.333 18.037 16.305 1.00 70.62 103 ARG A N 1
ATOM 836 C CA . ARG A 1 103 ? -3.038 19.310 16.994 1.00 70.62 103 ARG A CA 1
ATOM 837 C C . ARG A 1 103 ? -1.547 19.594 17.189 1.00 70.62 103 ARG A C 1
ATOM 839 O O . ARG A 1 103 ? -1.172 20.739 17.400 1.00 70.62 103 ARG A O 1
ATOM 846 N N . THR A 1 104 ? -0.686 18.574 17.154 1.00 58.25 104 THR A N 1
ATOM 847 C CA . THR A 1 104 ? 0.756 18.750 17.413 1.00 58.25 104 THR A CA 1
ATOM 848 C C . THR A 1 104 ? 1.534 19.327 16.223 1.00 58.25 104 THR A C 1
ATOM 850 O O . THR A 1 104 ? 2.727 19.565 16.353 1.00 58.25 104 THR A O 1
ATOM 853 N N . LEU A 1 105 ? 0.900 19.534 15.061 1.00 54.50 105 LEU A N 1
ATOM 854 C CA . LEU A 1 105 ? 1.540 20.179 13.905 1.00 54.50 105 LEU A CA 1
ATOM 855 C C . LEU A 1 105 ? 1.472 21.712 13.943 1.00 54.50 105 LEU A C 1
ATOM 857 O O . LEU A 1 105 ? 2.181 22.358 13.173 1.00 54.50 105 LEU A O 1
ATOM 861 N N . ASP A 1 106 ? 0.654 22.288 14.824 1.00 50.03 106 ASP A N 1
ATOM 862 C CA . ASP A 1 106 ? 0.413 23.729 14.893 1.00 50.03 106 ASP A CA 1
ATOM 863 C C . ASP A 1 106 ? 1.309 24.408 15.951 1.00 50.03 106 ASP A C 1
ATOM 865 O O . ASP A 1 106 ? 0.838 25.203 16.765 1.00 50.03 106 ASP A O 1
ATOM 869 N N . ASP A 1 107 ? 2.625 24.159 15.915 1.00 46.62 107 ASP A N 1
ATOM 870 C CA . ASP A 1 107 ? 3.618 24.930 16.698 1.00 46.62 107 ASP A CA 1
ATOM 871 C C . ASP A 1 107 ? 3.675 26.430 16.289 1.00 46.62 107 ASP A C 1
ATOM 873 O O . ASP A 1 107 ? 4.441 27.208 16.855 1.00 46.62 107 ASP A O 1
ATOM 877 N N . GLU A 1 108 ? 2.813 26.876 15.364 1.00 47.53 108 GLU A N 1
ATOM 878 C CA . GLU A 1 108 ? 2.508 28.291 15.090 1.00 47.53 108 GLU A CA 1
ATOM 879 C C . GLU A 1 108 ? 1.218 28.807 15.770 1.00 47.53 108 GLU A C 1
ATOM 881 O O . GLU A 1 108 ? 0.727 29.885 15.437 1.00 47.53 108 GLU A O 1
ATOM 886 N N . GLY A 1 109 ? 0.660 28.091 16.752 1.00 40.78 109 GLY A N 1
ATOM 887 C CA . GLY A 1 109 ? -0.266 28.677 17.730 1.00 40.78 109 GLY A CA 1
ATOM 888 C C . GLY A 1 109 ? -1.564 29.270 17.167 1.00 40.78 109 GLY A C 1
ATOM 889 O O . GLY A 1 109 ? -2.126 30.185 17.773 1.00 40.78 109 G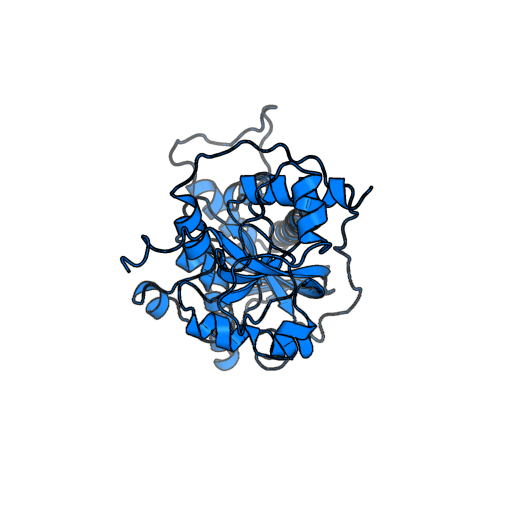LY A O 1
ATOM 890 N N . GLN A 1 110 ? -2.074 28.772 16.039 1.00 44.00 110 GLN A N 1
ATOM 891 C CA . GLN A 1 110 ? -3.402 29.149 15.556 1.00 44.00 110 GLN A CA 1
ATOM 892 C C . GLN A 1 110 ? -4.442 28.148 16.055 1.00 44.00 110 GLN A C 1
ATOM 894 O O . GLN A 1 110 ? -4.651 27.083 15.483 1.00 44.00 110 GLN A O 1
ATOM 899 N N . ASN A 1 111 ? -5.102 28.513 17.156 1.00 41.72 111 ASN A N 1
ATOM 900 C CA . ASN A 1 111 ? -6.313 27.849 17.627 1.00 41.72 111 ASN A CA 1
ATOM 901 C C . ASN A 1 111 ? -7.363 27.817 16.505 1.00 41.72 111 ASN A C 1
ATOM 903 O O . ASN A 1 111 ? -7.930 28.852 16.160 1.00 41.72 111 ASN A O 1
ATOM 907 N N . GLY A 1 112 ? -7.629 26.612 15.998 1.00 46.34 112 GLY A N 1
ATOM 908 C CA . GLY A 1 112 ? -8.688 26.309 15.043 1.00 46.34 112 GLY A CA 1
ATOM 909 C C . GLY A 1 112 ? -8.333 26.732 13.624 1.00 46.34 112 GLY A C 1
ATOM 910 O O . GLY A 1 112 ? -8.557 27.882 13.245 1.00 46.34 112 GLY A O 1
ATOM 911 N N . LYS A 1 113 ? -7.845 25.790 12.807 1.00 52.09 113 LYS A N 1
ATOM 912 C CA . LYS A 1 113 ? -7.877 25.960 11.352 1.00 52.09 113 LYS A CA 1
ATOM 913 C C . LYS A 1 113 ? -9.334 26.135 10.952 1.00 52.09 113 LYS A C 1
ATOM 915 O O . LYS A 1 113 ? -10.123 25.197 10.969 1.00 52.09 113 LYS A O 1
ATOM 920 N N . LYS A 1 114 ? -9.700 27.377 10.664 1.00 50.47 114 LYS A N 1
ATOM 921 C CA . LYS A 1 114 ? -10.938 27.674 9.966 1.00 50.47 114 LYS A CA 1
ATOM 922 C C . LYS A 1 114 ? -10.709 27.376 8.491 1.00 50.47 114 LYS A C 1
ATOM 924 O O . LYS A 1 114 ? -9.643 27.703 7.963 1.00 50.47 114 LYS A O 1
ATOM 929 N N . ASN A 1 115 ? -11.689 26.776 7.827 1.00 54.72 115 ASN A N 1
ATOM 930 C CA . ASN A 1 115 ? -11.664 26.657 6.371 1.00 54.72 115 ASN A CA 1
ATOM 931 C C . ASN A 1 115 ? -11.576 28.061 5.733 1.00 54.72 115 ASN A C 1
ATOM 933 O O . ASN A 1 115 ? -11.782 29.069 6.411 1.00 54.72 115 ASN A O 1
ATOM 937 N N . LEU A 1 116 ? -11.296 28.148 4.425 1.00 54.28 116 LEU A N 1
ATOM 938 C CA . LEU A 1 116 ? -11.250 29.429 3.687 1.00 54.28 116 LEU A CA 1
ATOM 939 C C . LEU A 1 116 ? -12.519 30.288 3.889 1.00 54.28 116 LEU A C 1
ATOM 941 O O . LEU A 1 116 ? -12.454 31.509 3.775 1.00 54.28 116 LEU A O 1
ATOM 945 N N . ASP A 1 117 ? -13.625 29.645 4.271 1.00 56.25 117 ASP A N 1
ATOM 946 C CA . ASP A 1 117 ? -14.939 30.237 4.532 1.00 56.25 117 ASP A CA 1
ATOM 947 C C . ASP A 1 117 ? -15.215 30.554 6.022 1.00 56.25 117 ASP A C 1
ATOM 949 O O . ASP A 1 117 ? -16.294 31.023 6.374 1.00 56.25 117 ASP A O 1
ATOM 953 N N . GLY A 1 118 ? -14.253 30.335 6.926 1.00 55.66 118 GLY A N 1
ATOM 954 C CA . GLY A 1 118 ? -14.370 30.698 8.345 1.00 55.66 118 GLY A CA 1
ATOM 955 C C . GLY A 1 118 ? -15.005 29.643 9.267 1.00 55.66 118 GLY A C 1
ATOM 956 O O . GLY A 1 118 ? -15.140 29.909 10.465 1.00 55.66 118 GLY A O 1
ATOM 957 N N . GLU A 1 119 ? -15.367 28.468 8.745 1.00 61.16 119 GLU A N 1
ATOM 958 C CA . GLU A 1 119 ? -15.985 27.364 9.499 1.00 61.16 119 GLU A CA 1
ATOM 959 C C . GLU A 1 119 ? -14.960 26.477 10.218 1.00 61.16 119 GLU A C 1
ATOM 961 O O . GLU A 1 119 ? -13.833 26.319 9.750 1.00 61.16 119 GLU A O 1
ATOM 966 N N . GLU A 1 120 ? -15.359 25.896 11.354 1.00 64.31 120 GLU A N 1
ATOM 967 C CA . GLU A 1 120 ? -14.543 24.956 12.128 1.00 64.31 120 GLU A CA 1
ATOM 968 C C . GLU A 1 120 ? -14.307 23.679 11.309 1.00 64.31 120 GLU A C 1
ATOM 970 O O . GLU A 1 120 ? -15.246 22.986 10.916 1.00 64.31 120 GLU A O 1
ATOM 975 N N . MET A 1 121 ? -13.041 23.402 11.001 1.00 67.88 121 MET A N 1
ATOM 976 C CA . MET A 1 121 ? -12.649 22.249 10.203 1.00 67.88 121 MET A CA 1
ATOM 977 C C . MET A 1 121 ? -12.930 20.958 10.985 1.00 67.88 121 MET A C 1
ATOM 979 O O . MET A 1 121 ? -12.611 20.848 12.169 1.00 67.88 121 MET A O 1
ATOM 983 N N . GLN A 1 122 ? -13.568 19.979 10.338 1.00 84.69 122 GLN A N 1
ATOM 984 C CA . GLN A 1 122 ? -13.860 18.700 10.983 1.00 84.69 122 GLN A CA 1
ATOM 985 C C . GLN A 1 122 ? -12.555 17.926 11.213 1.00 84.69 122 GLN A C 1
ATOM 987 O O . GLN A 1 122 ? -11.644 17.968 10.386 1.00 84.69 122 GLN A O 1
ATOM 992 N N . LEU A 1 123 ? -12.475 17.141 12.295 1.00 88.38 123 LEU A N 1
ATOM 993 C CA . LEU A 1 123 ? -11.272 16.361 12.626 1.00 88.38 123 LEU A CA 1
ATOM 994 C C . LEU A 1 123 ? -10.822 15.431 11.480 1.00 88.38 123 LEU A C 1
ATOM 996 O O . LEU A 1 123 ? -9.632 15.171 11.312 1.00 88.38 123 LEU A O 1
ATOM 1000 N N . ILE A 1 124 ? -11.752 14.940 10.659 1.00 91.25 124 ILE A N 1
ATOM 1001 C CA . ILE A 1 124 ? -11.416 14.133 9.482 1.00 91.25 124 ILE A CA 1
ATOM 1002 C C . ILE A 1 124 ? -10.589 14.910 8.451 1.00 91.25 124 ILE A C 1
ATOM 1004 O O . ILE A 1 124 ? -9.678 14.347 7.839 1.00 91.25 124 ILE A O 1
ATOM 1008 N N . ASP A 1 125 ? -10.851 16.201 8.276 1.00 88.56 125 ASP A N 1
ATOM 1009 C CA . ASP A 1 125 ? -10.099 17.040 7.349 1.00 88.56 125 ASP A CA 1
ATOM 1010 C C . ASP A 1 125 ? -8.698 17.328 7.896 1.00 88.56 125 ASP A C 1
ATOM 1012 O O . ASP A 1 125 ? -7.727 17.311 7.131 1.00 88.56 125 ASP A O 1
ATOM 1016 N N . ASP A 1 126 ? -8.562 17.475 9.219 1.00 88.31 126 ASP A N 1
ATOM 1017 C CA . ASP A 1 126 ? -7.259 17.588 9.883 1.00 88.31 126 ASP A CA 1
ATOM 1018 C C . ASP A 1 126 ? -6.425 16.322 9.671 1.00 88.31 126 ASP A C 1
ATOM 1020 O O . ASP A 1 126 ? -5.242 16.402 9.343 1.00 88.31 126 ASP A O 1
ATOM 1024 N N . ILE A 1 127 ? -7.042 15.141 9.774 1.00 90.75 127 ILE A N 1
ATOM 1025 C CA . ILE A 1 127 ? -6.374 13.857 9.521 1.00 90.75 127 ILE A CA 1
ATOM 1026 C C . ILE A 1 127 ? -5.958 13.732 8.051 1.00 90.75 127 ILE A C 1
ATOM 1028 O O . ILE A 1 127 ? -4.832 13.311 7.756 1.00 90.75 127 ILE A O 1
ATOM 1032 N N . LYS A 1 128 ? -6.834 14.118 7.112 1.00 90.56 128 LYS A N 1
ATOM 1033 C CA . LYS A 1 128 ? -6.498 14.145 5.680 1.00 90.56 128 LYS A CA 1
ATOM 1034 C C . LYS A 1 128 ? -5.316 15.068 5.411 1.00 90.56 128 LYS A C 1
ATOM 1036 O O . LYS A 1 128 ? -4.455 14.718 4.605 1.00 90.56 128 LYS A O 1
ATOM 1041 N N . HIS A 1 129 ? -5.241 16.211 6.087 1.00 87.50 129 HIS A N 1
ATOM 1042 C CA . HIS A 1 129 ? -4.093 17.105 5.995 1.00 87.50 129 HIS A CA 1
ATOM 1043 C C . HIS A 1 129 ? -2.837 16.484 6.629 1.00 87.50 129 HIS A C 1
ATOM 1045 O O . HIS A 1 129 ? -1.787 16.443 5.992 1.00 87.50 129 HIS A O 1
ATOM 1051 N N . TYR A 1 130 ? -2.958 15.912 7.830 1.00 88.75 130 TYR A N 1
ATOM 1052 C CA . TYR A 1 130 ? -1.868 15.289 8.587 1.00 88.75 130 TYR A CA 1
ATOM 1053 C C . TYR A 1 130 ? -1.136 14.197 7.788 1.00 88.75 130 TYR A C 1
ATOM 1055 O O . TYR A 1 130 ? 0.094 14.203 7.709 1.00 88.75 130 TYR A O 1
ATOM 1063 N N . TYR A 1 131 ? -1.878 13.294 7.137 1.00 90.44 131 TYR A N 1
ATOM 1064 C CA . TYR A 1 131 ? -1.322 12.230 6.284 1.00 90.44 131 TYR A CA 1
ATOM 1065 C C . TYR A 1 131 ? -1.202 12.613 4.797 1.00 90.44 131 TYR A C 1
ATOM 1067 O O . TYR A 1 131 ? -0.896 11.756 3.961 1.00 90.44 131 TYR A O 1
ATOM 1075 N N . ASN A 1 132 ? -1.436 13.881 4.451 1.00 87.25 132 ASN A N 1
ATOM 1076 C CA . ASN A 1 132 ? -1.404 14.411 3.085 1.00 87.25 132 ASN A CA 1
ATOM 1077 C C . ASN A 1 132 ? -2.349 13.700 2.085 1.00 87.25 132 ASN A C 1
ATOM 1079 O O . ASN A 1 132 ? -2.049 13.632 0.897 1.00 87.25 132 ASN A O 1
ATOM 1083 N N . LEU A 1 133 ? -3.503 13.186 2.517 1.00 86.19 133 LEU A N 1
ATOM 1084 C CA . LEU A 1 133 ? -4.457 12.460 1.658 1.00 86.19 133 LEU A CA 1
ATOM 1085 C C . LEU A 1 133 ? -5.075 13.320 0.542 1.00 86.19 133 LEU A C 1
ATOM 1087 O O . LEU A 1 133 ? -5.476 12.792 -0.492 1.00 86.19 133 LEU A O 1
ATOM 1091 N N . ASN A 1 134 ? -5.133 14.639 0.731 1.00 74.12 134 ASN A N 1
ATOM 1092 C CA . ASN A 1 134 ? -5.707 15.575 -0.243 1.00 74.12 134 ASN A CA 1
ATOM 1093 C C . ASN A 1 134 ? -4.703 16.046 -1.305 1.00 74.12 134 ASN A C 1
ATOM 1095 O O . ASN A 1 134 ? -5.076 16.768 -2.234 1.00 74.12 134 ASN A O 1
ATOM 1099 N N . ASP A 1 135 ? -3.426 15.687 -1.171 1.00 63.84 135 ASP A N 1
ATOM 1100 C CA . ASP A 1 135 ? -2.394 16.212 -2.049 1.00 63.84 135 ASP A CA 1
ATOM 1101 C C . ASP A 1 135 ? -2.460 15.544 -3.433 1.00 63.84 135 ASP A C 1
ATOM 1103 O O . ASP A 1 135 ? -2.025 14.412 -3.653 1.00 63.84 135 ASP A O 1
ATOM 1107 N N . LYS A 1 136 ? -3.010 16.294 -4.398 1.00 51.69 136 LYS A N 1
ATOM 1108 C CA . LYS A 1 136 ? -3.071 15.932 -5.823 1.00 51.69 136 LYS A CA 1
ATOM 1109 C C . LYS A 1 136 ? -1.689 15.791 -6.473 1.00 51.69 136 LYS A C 1
ATOM 1111 O O . LYS A 1 136 ? -1.604 15.346 -7.616 1.00 51.69 136 LYS A O 1
ATOM 1116 N N . ARG A 1 137 ? -0.614 16.210 -5.797 1.00 48.91 137 ARG A N 1
ATOM 1117 C CA . ARG A 1 137 ? 0.777 16.037 -6.235 1.00 48.91 137 ARG A CA 1
ATOM 1118 C C . ARG A 1 137 ? 1.422 14.768 -5.682 1.00 48.91 137 ARG A C 1
ATOM 1120 O O . ARG A 1 137 ? 2.587 14.533 -5.988 1.00 48.91 137 ARG A O 1
ATOM 1127 N N . GLN A 1 138 ? 0.710 13.948 -4.905 1.00 55.72 138 GLN A N 1
ATOM 1128 C CA . GLN A 1 138 ? 1.275 12.678 -4.468 1.00 55.72 138 GLN A CA 1
ATOM 1129 C C . GLN A 1 138 ? 1.570 11.761 -5.647 1.00 55.72 138 GLN A C 1
ATOM 1131 O O . GLN A 1 138 ? 0.801 11.673 -6.607 1.00 55.72 138 GLN A O 1
ATOM 1136 N N . ASP A 1 139 ? 2.680 11.041 -5.506 1.00 63.69 139 ASP A N 1
ATOM 1137 C CA . ASP A 1 139 ? 3.052 9.972 -6.408 1.00 63.69 139 ASP A CA 1
ATOM 1138 C C . ASP A 1 139 ? 1.867 8.981 -6.581 1.00 63.69 139 ASP A C 1
ATOM 1140 O O . ASP A 1 139 ? 1.082 8.766 -5.647 1.00 63.69 139 ASP A O 1
ATOM 1144 N N . LEU A 1 140 ? 1.711 8.387 -7.775 1.00 74.19 140 LEU A N 1
ATOM 1145 C CA . LEU A 1 140 ? 0.854 7.220 -7.996 1.00 74.19 140 LEU A CA 1
ATOM 1146 C C . LEU A 1 140 ? 1.036 6.223 -6.853 1.00 74.19 140 LEU A C 1
ATOM 1148 O O . LEU A 1 140 ? 2.166 5.899 -6.476 1.00 74.19 140 LEU A O 1
ATOM 1152 N N . ALA A 1 141 ? -0.074 5.714 -6.327 1.00 85.81 141 ALA A N 1
ATOM 1153 C CA . ALA A 1 141 ? -0.004 4.657 -5.340 1.00 85.81 141 ALA A CA 1
ATOM 1154 C C . ALA A 1 141 ? 0.565 3.385 -5.997 1.00 85.81 141 ALA A C 1
ATOM 1156 O O . ALA A 1 141 ? 0.315 3.101 -7.173 1.00 85.81 141 ALA A O 1
ATOM 1157 N N . TYR A 1 142 ? 1.323 2.601 -5.236 1.00 89.12 142 TYR A N 1
ATOM 1158 C CA . TYR A 1 142 ? 1.881 1.331 -5.698 1.00 89.12 142 TYR A CA 1
ATOM 1159 C C . TYR A 1 142 ? 1.988 0.320 -4.543 1.00 89.12 142 TYR A C 1
ATOM 1161 O O . TYR A 1 142 ? 2.180 0.731 -3.398 1.00 89.12 142 TYR A O 1
ATOM 1169 N N . CYS A 1 143 ? 1.888 -0.992 -4.816 1.00 91.12 143 CYS A N 1
ATOM 1170 C CA . CYS A 1 143 ? 2.412 -2.029 -3.899 1.00 91.12 143 CYS A CA 1
ATOM 1171 C C . CYS A 1 143 ? 3.759 -2.515 -4.439 1.00 91.12 143 CYS A C 1
ATOM 1173 O O . CYS A 1 143 ? 3.816 -3.122 -5.511 1.00 91.12 143 CYS A O 1
ATOM 1175 N N . ALA A 1 144 ? 4.840 -2.220 -3.713 1.00 89.75 144 ALA A N 1
ATOM 1176 C CA . ALA A 1 144 ? 6.191 -2.657 -4.059 1.00 89.75 144 ALA A CA 1
ATOM 1177 C C . ALA A 1 144 ? 6.321 -4.176 -3.919 1.00 89.75 144 ALA A C 1
ATOM 1179 O O . ALA A 1 144 ? 5.832 -4.740 -2.956 1.00 89.75 144 ALA A O 1
ATOM 1180 N N . VAL A 1 145 ? 6.993 -4.820 -4.869 1.00 90.38 145 VAL A N 1
ATOM 1181 C CA . VAL A 1 145 ? 7.118 -6.283 -4.980 1.00 90.38 145 VAL A CA 1
ATOM 1182 C C . VAL A 1 145 ? 8.555 -6.750 -4.758 1.00 90.38 145 VAL A C 1
ATOM 1184 O O . VAL A 1 145 ? 8.783 -7.774 -4.117 1.00 90.38 145 VAL A O 1
ATOM 1187 N N . LYS A 1 146 ? 9.527 -6.007 -5.300 1.00 89.69 146 LYS A N 1
ATOM 1188 C CA . LYS A 1 146 ? 10.958 -6.307 -5.188 1.00 89.69 146 LYS A CA 1
ATOM 1189 C C . LYS A 1 146 ? 11.772 -5.027 -5.238 1.00 89.69 146 LYS A C 1
ATOM 1191 O O . LYS A 1 146 ? 11.717 -4.326 -6.246 1.00 89.69 146 LYS A O 1
ATOM 1196 N N . VAL A 1 147 ? 12.582 -4.769 -4.216 1.00 87.69 147 VAL A N 1
ATOM 1197 C CA . VAL A 1 147 ? 13.628 -3.737 -4.261 1.00 87.69 147 VAL A CA 1
ATOM 1198 C C . VAL A 1 147 ? 14.882 -4.300 -4.936 1.00 87.69 147 VAL A C 1
ATOM 1200 O O . VAL A 1 147 ? 15.323 -5.406 -4.626 1.00 87.69 147 VAL A O 1
ATOM 1203 N N . ILE A 1 148 ? 15.434 -3.546 -5.889 1.00 84.12 148 ILE A N 1
ATOM 1204 C CA . ILE A 1 148 ? 16.626 -3.908 -6.674 1.00 84.12 148 ILE A CA 1
ATOM 1205 C C . ILE A 1 148 ? 17.788 -2.958 -6.344 1.00 84.12 148 ILE A C 1
ATOM 1207 O O . ILE A 1 148 ? 18.924 -3.398 -6.153 1.00 84.12 148 ILE A O 1
ATOM 1211 N N . GLY A 1 149 ? 17.511 -1.652 -6.263 1.00 76.44 149 GLY A N 1
ATOM 1212 C CA . GLY A 1 149 ? 18.511 -0.615 -6.013 1.00 76.44 149 GLY A CA 1
ATOM 1213 C C . GLY A 1 149 ? 19.518 -0.489 -7.160 1.00 76.44 149 GLY A C 1
ATOM 1214 O O . GLY A 1 149 ? 19.140 -0.335 -8.319 1.00 76.44 149 GLY A O 1
ATOM 1215 N N . SER A 1 150 ? 20.814 -0.519 -6.843 1.00 73.00 150 SER A N 1
ATOM 1216 C CA . SER A 1 150 ? 21.929 -0.466 -7.809 1.00 73.00 150 SER A CA 1
ATOM 1217 C C . SER A 1 150 ? 22.485 -1.832 -8.212 1.00 73.00 150 SER A C 1
ATOM 1219 O O . SER A 1 150 ? 23.450 -1.914 -8.971 1.00 73.00 150 SER A O 1
ATOM 1221 N N . SER A 1 151 ? 21.879 -2.925 -7.744 1.00 77.88 151 SER A N 1
ATOM 1222 C CA . SER A 1 151 ? 22.392 -4.270 -7.994 1.00 77.88 151 SER A CA 1
ATOM 1223 C C . SER A 1 151 ? 21.948 -4.817 -9.354 1.00 77.88 151 SER A C 1
ATOM 1225 O O . SER A 1 151 ? 20.886 -5.428 -9.488 1.00 77.88 151 SER A O 1
ATOM 1227 N N . MET A 1 152 ? 22.816 -4.686 -10.363 1.00 70.12 152 MET A N 1
ATOM 1228 C CA . MET A 1 152 ? 22.617 -5.307 -11.685 1.00 70.12 152 MET A CA 1
ATOM 1229 C C . MET A 1 152 ? 22.479 -6.833 -11.606 1.00 70.12 152 MET A C 1
ATOM 1231 O O . MET A 1 152 ? 21.739 -7.438 -12.382 1.00 70.12 152 MET A O 1
ATOM 1235 N N . LYS A 1 153 ? 23.163 -7.473 -10.648 1.00 74.12 153 LYS A N 1
ATOM 1236 C CA . LYS A 1 153 ? 23.029 -8.914 -10.401 1.00 74.12 153 LYS A CA 1
ATOM 1237 C C . LYS A 1 153 ? 21.613 -9.261 -9.935 1.00 74.12 153 LYS A C 1
ATOM 1239 O O . LYS A 1 153 ? 20.981 -10.112 -10.555 1.00 74.12 153 LYS A O 1
ATOM 1244 N N . ALA A 1 154 ? 21.108 -8.576 -8.905 1.00 77.69 154 ALA A N 1
ATOM 1245 C CA . ALA A 1 154 ? 19.762 -8.818 -8.380 1.00 77.69 154 ALA A CA 1
ATOM 1246 C C . ALA A 1 154 ? 18.685 -8.544 -9.440 1.00 77.69 154 ALA A C 1
ATOM 1248 O O . ALA A 1 154 ? 17.735 -9.313 -9.570 1.00 77.69 154 ALA A O 1
ATOM 1249 N N . MET A 1 155 ? 18.874 -7.492 -10.245 1.00 80.12 155 MET A N 1
ATOM 1250 C CA . MET A 1 155 ? 18.018 -7.188 -11.391 1.00 80.12 155 MET A CA 1
ATOM 1251 C C . MET A 1 155 ? 17.958 -8.365 -12.373 1.00 80.12 155 MET A C 1
ATOM 1253 O O . MET A 1 155 ? 16.879 -8.873 -12.674 1.00 80.12 155 MET A O 1
ATOM 1257 N N . ASN A 1 156 ? 19.118 -8.829 -12.845 1.00 74.12 156 ASN A N 1
ATOM 1258 C CA . ASN A 1 156 ? 19.207 -9.911 -13.824 1.00 74.12 156 ASN A CA 1
ATOM 1259 C C . ASN A 1 156 ? 18.636 -11.231 -13.294 1.00 74.12 156 ASN A C 1
ATOM 1261 O O . ASN A 1 156 ? 17.986 -11.957 -14.042 1.00 74.12 156 ASN A O 1
ATOM 1265 N N . GLU A 1 157 ? 18.873 -11.559 -12.025 1.00 83.62 157 GLU A N 1
ATOM 1266 C CA . GLU A 1 157 ? 18.324 -12.765 -11.394 1.00 83.62 157 GLU A CA 1
ATOM 1267 C C . GLU A 1 157 ? 16.797 -12.711 -11.291 1.00 83.62 157 GLU A C 1
ATOM 1269 O O . GLU A 1 157 ? 16.131 -13.711 -11.556 1.00 83.62 157 GLU A O 1
ATOM 1274 N N . TYR A 1 158 ? 16.236 -11.547 -10.957 1.00 86.69 158 TYR A N 1
ATOM 1275 C CA . TYR A 1 158 ? 14.793 -11.369 -10.833 1.00 86.69 158 TYR A CA 1
ATOM 1276 C C . TYR A 1 158 ? 14.086 -11.404 -12.197 1.00 86.69 158 TYR A C 1
ATOM 1278 O O . TYR A 1 158 ? 13.140 -12.167 -12.388 1.00 86.69 158 TYR A O 1
ATOM 1286 N N . PHE A 1 159 ? 14.582 -10.653 -13.186 1.00 82.75 159 PHE A N 1
ATOM 1287 C C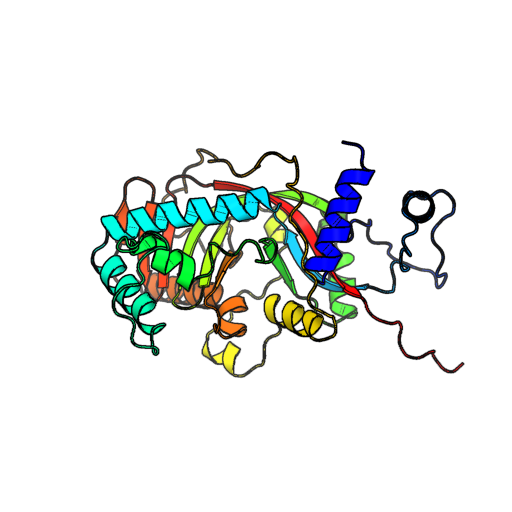A . PHE A 1 159 ? 13.963 -10.582 -14.516 1.00 82.75 159 PHE A CA 1
ATOM 1288 C C . PHE A 1 159 ? 14.134 -11.846 -15.365 1.00 82.75 159 PHE A C 1
ATOM 1290 O O . PHE A 1 159 ? 13.398 -12.017 -16.330 1.00 82.75 159 PHE A O 1
ATOM 1297 N N . LYS A 1 160 ? 15.051 -12.758 -15.018 1.00 80.56 160 LYS A N 1
ATOM 1298 C CA . LYS A 1 160 ? 15.174 -14.069 -15.683 1.00 80.56 160 LYS A CA 1
ATOM 1299 C C . LYS A 1 160 ? 14.101 -15.077 -15.266 1.00 80.56 160 LYS A C 1
ATOM 1301 O O . LYS A 1 160 ? 14.023 -16.144 -15.866 1.00 80.56 160 LYS A O 1
ATOM 1306 N N . LYS A 1 161 ? 13.298 -14.784 -14.240 1.00 84.69 161 LYS A N 1
ATOM 1307 C CA . LYS A 1 161 ? 12.254 -15.699 -13.767 1.00 84.69 161 LYS A CA 1
ATOM 1308 C C . LYS A 1 161 ? 11.086 -15.721 -14.748 1.00 84.69 161 LYS A C 1
ATOM 1310 O O . LYS A 1 161 ? 10.507 -14.676 -15.037 1.00 84.69 161 LYS A O 1
ATOM 1315 N N . ASP A 1 162 ? 10.672 -16.913 -15.174 1.00 86.69 162 ASP A N 1
ATOM 1316 C CA . ASP A 1 162 ? 9.543 -17.094 -16.100 1.00 86.69 162 ASP A CA 1
ATOM 1317 C C . ASP A 1 162 ? 8.258 -16.425 -15.596 1.00 86.69 162 ASP A C 1
ATOM 1319 O O . ASP A 1 162 ? 7.503 -15.826 -16.366 1.00 86.69 162 ASP A O 1
ATOM 1323 N N . ILE A 1 163 ? 8.020 -16.468 -14.281 1.00 86.19 163 ILE A N 1
ATOM 1324 C CA . ILE A 1 163 ? 6.863 -15.814 -13.666 1.00 86.19 163 ILE A CA 1
ATOM 1325 C C . ILE A 1 163 ? 6.916 -14.287 -13.821 1.00 86.19 163 ILE A C 1
ATOM 1327 O O . ILE A 1 163 ? 5.894 -13.672 -14.117 1.00 86.19 163 ILE A O 1
ATOM 1331 N N . VAL A 1 164 ? 8.097 -13.672 -13.709 1.00 83.38 164 VAL A N 1
ATOM 1332 C CA . VAL A 1 164 ? 8.277 -12.225 -13.893 1.00 83.38 164 VAL A CA 1
ATOM 1333 C C . VAL A 1 164 ? 8.092 -11.871 -15.365 1.00 83.38 164 VAL A C 1
ATOM 1335 O O . VAL A 1 164 ? 7.276 -11.009 -15.676 1.00 83.38 164 VAL A O 1
ATOM 1338 N N . LEU A 1 165 ? 8.757 -12.587 -16.277 1.00 78.69 165 LEU A N 1
ATOM 1339 C CA . LEU A 1 165 ? 8.644 -12.372 -17.726 1.00 78.69 165 LEU A CA 1
ATOM 1340 C C . LEU A 1 165 ? 7.202 -12.504 -18.232 1.00 78.69 165 LEU A C 1
ATOM 1342 O O . LEU A 1 165 ? 6.750 -11.718 -19.061 1.00 78.69 165 LEU A O 1
ATOM 1346 N N . SER A 1 166 ? 6.464 -13.486 -17.716 1.00 78.75 166 SER A N 1
ATOM 1347 C CA . SER A 1 166 ? 5.082 -13.742 -18.123 1.00 78.75 166 SER A CA 1
ATOM 1348 C C . SER A 1 166 ? 4.069 -12.759 -17.537 1.00 78.75 166 SER A C 1
ATOM 1350 O O . SER A 1 166 ? 2.962 -12.679 -18.074 1.00 78.75 166 SER A O 1
ATOM 1352 N N . ASN A 1 167 ? 4.409 -12.009 -16.484 1.00 82.62 167 ASN A N 1
ATOM 1353 C CA . ASN A 1 167 ? 3.504 -11.051 -15.837 1.00 82.62 167 ASN A CA 1
ATOM 1354 C C . ASN A 1 167 ? 3.910 -9.584 -16.030 1.00 82.62 167 ASN A C 1
ATOM 1356 O O . ASN A 1 167 ? 3.073 -8.704 -15.833 1.00 82.62 167 ASN A O 1
ATOM 1360 N N . TYR A 1 168 ? 5.157 -9.295 -16.408 1.00 80.38 168 TYR A N 1
ATOM 1361 C CA . TYR A 1 168 ? 5.632 -7.927 -16.605 1.00 80.38 168 TYR A CA 1
ATOM 1362 C C . TYR A 1 168 ? 4.821 -7.208 -17.689 1.00 80.38 168 TYR A C 1
ATOM 1364 O O . TYR A 1 168 ? 4.578 -7.747 -18.770 1.00 80.38 168 TYR A O 1
ATOM 1372 N N . GLY A 1 169 ? 4.378 -5.990 -17.386 1.00 72.38 169 GLY A N 1
ATOM 1373 C CA . GLY A 1 169 ? 3.516 -5.205 -18.263 1.00 72.38 169 GLY A CA 1
ATOM 1374 C C . GLY A 1 169 ? 2.065 -5.694 -18.324 1.00 72.38 169 GLY A C 1
ATOM 1375 O O . GLY A 1 169 ? 1.348 -5.327 -19.255 1.00 72.38 169 GLY A O 1
ATOM 1376 N N . LYS A 1 170 ? 1.614 -6.528 -17.375 1.00 77.50 170 LYS A N 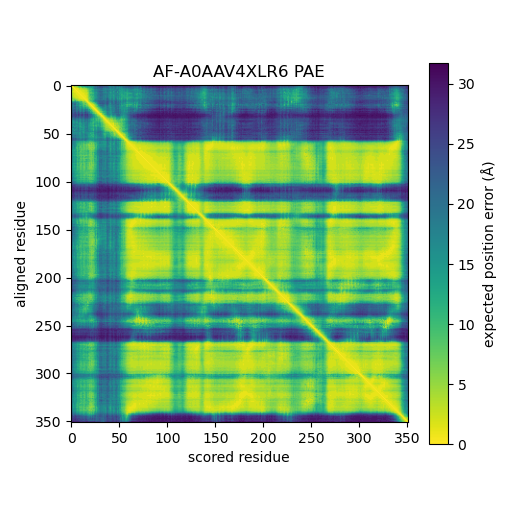1
ATOM 1377 C CA . LYS A 1 170 ? 0.217 -6.981 -17.282 1.00 77.50 170 LYS A CA 1
ATOM 1378 C C . LYS A 1 170 ? -0.492 -6.385 -16.072 1.00 77.50 170 LYS A C 1
ATOM 1380 O O . LYS A 1 170 ? 0.103 -6.143 -15.022 1.00 77.50 170 LYS A O 1
ATOM 1385 N N . MET A 1 171 ? -1.800 -6.195 -16.225 1.00 79.50 171 MET A N 1
ATOM 1386 C CA . MET A 1 171 ? -2.691 -5.852 -15.121 1.00 79.50 171 MET A CA 1
ATOM 1387 C C . MET A 1 171 ? -2.941 -7.077 -14.242 1.00 79.50 171 MET A C 1
ATOM 1389 O O . MET A 1 171 ? -3.066 -8.200 -14.732 1.00 79.50 171 MET A O 1
ATOM 1393 N N . SER A 1 172 ? -3.026 -6.856 -12.938 1.00 84.31 172 SER A N 1
ATOM 1394 C CA . SER A 1 172 ? -3.353 -7.863 -11.935 1.00 84.31 172 SER A CA 1
ATOM 1395 C C . SER A 1 172 ? -4.358 -7.295 -10.946 1.00 84.31 172 SER A C 1
ATOM 1397 O O . SER A 1 172 ? -4.220 -6.160 -10.507 1.00 84.31 172 SER A O 1
ATOM 1399 N N . LYS A 1 173 ? -5.330 -8.109 -10.539 1.00 86.19 173 LYS A N 1
ATOM 1400 C CA . LYS A 1 173 ? -6.291 -7.734 -9.497 1.00 86.19 173 LYS A CA 1
ATOM 1401 C C . LYS A 1 173 ? -5.652 -7.873 -8.123 1.00 86.19 173 LYS A C 1
ATOM 1403 O O . LYS A 1 173 ? -5.280 -8.983 -7.735 1.00 86.19 173 LYS A O 1
ATOM 1408 N N . LEU A 1 174 ? -5.528 -6.775 -7.387 1.00 88.75 174 LEU A N 1
ATOM 1409 C CA . LEU A 1 174 ? -5.102 -6.773 -5.990 1.00 88.75 174 LEU A CA 1
ATOM 1410 C C . LEU A 1 174 ? -6.329 -6.701 -5.083 1.00 88.75 174 LEU A C 1
ATOM 1412 O O . LEU A 1 174 ? -7.277 -5.971 -5.364 1.00 88.75 174 LEU A O 1
ATOM 1416 N N . LEU A 1 175 ? -6.309 -7.485 -4.005 1.00 88.88 175 LEU A N 1
ATOM 1417 C CA . LEU A 1 175 ? -7.392 -7.553 -3.027 1.00 88.88 175 LEU A CA 1
ATOM 1418 C C . LEU A 1 175 ? -6.969 -6.822 -1.760 1.00 88.88 175 LEU A C 1
ATOM 1420 O O . LEU A 1 175 ? -6.011 -7.232 -1.112 1.00 88.88 175 LEU A O 1
ATOM 1424 N N . ILE A 1 176 ? -7.676 -5.763 -1.395 1.00 91.00 176 ILE A N 1
ATOM 1425 C CA . ILE A 1 176 ? -7.426 -4.992 -0.179 1.00 91.00 176 ILE A CA 1
ATOM 1426 C C . ILE A 1 176 ? -8.312 -5.557 0.927 1.00 91.00 176 ILE A C 1
ATOM 1428 O O . ILE A 1 176 ? -9.534 -5.606 0.795 1.00 91.00 176 ILE A O 1
ATOM 1432 N N . VAL A 1 177 ? -7.683 -6.002 2.012 1.00 88.38 177 V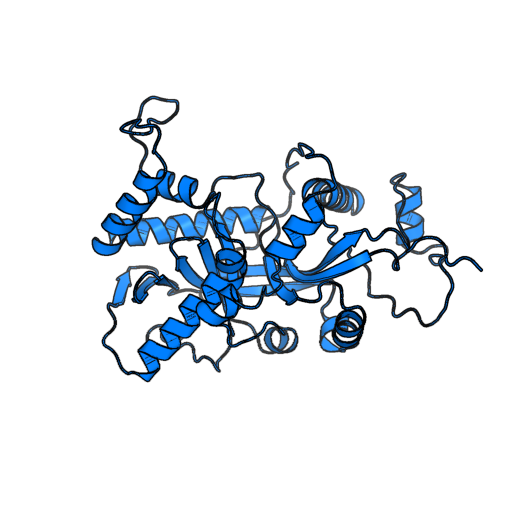AL A N 1
ATOM 1433 C CA . VAL A 1 177 ? -8.365 -6.631 3.159 1.00 88.38 177 VAL A CA 1
ATOM 1434 C C . VAL A 1 177 ? -8.559 -5.684 4.334 1.00 88.38 177 VAL A C 1
ATOM 1436 O O . VAL A 1 177 ? -9.225 -6.031 5.304 1.00 88.38 177 VAL A O 1
ATOM 1439 N N . GLY A 1 178 ? -7.930 -4.514 4.292 1.00 91.62 178 GLY A N 1
ATOM 1440 C CA . GLY A 1 178 ? -7.910 -3.605 5.422 1.00 91.62 178 GLY A CA 1
ATOM 1441 C C . GLY A 1 178 ? -6.925 -2.471 5.260 1.00 91.62 178 GLY A C 1
ATOM 1442 O O . GLY A 1 178 ? -6.193 -2.391 4.272 1.00 91.62 178 GLY A O 1
ATOM 1443 N N . PHE A 1 179 ? -6.879 -1.635 6.283 1.00 94.69 179 PHE A N 1
ATOM 1444 C CA . PHE A 1 179 ? -5.951 -0.529 6.409 1.00 94.69 179 PHE A CA 1
ATOM 1445 C C . PHE A 1 179 ? -5.142 -0.661 7.695 1.00 94.69 179 PHE A C 1
ATOM 1447 O O . PHE A 1 179 ? -5.608 -1.195 8.703 1.00 94.69 179 PHE A O 1
ATOM 1454 N N . ILE A 1 180 ? -3.911 -0.172 7.650 1.00 94.31 180 ILE A N 1
ATOM 1455 C CA . ILE A 1 180 ? -3.021 -0.056 8.796 1.00 94.31 180 ILE A CA 1
ATOM 1456 C C . ILE A 1 180 ? -2.745 1.425 8.988 1.00 94.31 180 ILE A C 1
ATOM 1458 O O . ILE A 1 180 ? -2.247 2.103 8.084 1.00 94.31 180 ILE A O 1
ATOM 1462 N N . ILE A 1 181 ? -3.072 1.909 10.180 1.00 95.50 181 ILE A N 1
ATOM 1463 C CA . ILE A 1 181 ? -2.865 3.292 10.580 1.00 95.50 181 ILE A CA 1
ATOM 1464 C C . ILE A 1 181 ? -1.774 3.323 11.640 1.00 95.50 181 ILE A C 1
ATOM 1466 O O . ILE A 1 181 ? -1.861 2.684 12.693 1.00 95.50 181 ILE A O 1
ATOM 1470 N N . THR A 1 182 ? -0.724 4.074 11.341 1.00 92.94 182 THR A N 1
ATOM 1471 C CA . THR A 1 182 ? 0.423 4.292 12.221 1.00 92.94 182 THR A CA 1
ATOM 1472 C C . THR A 1 182 ? 0.586 5.793 12.451 1.00 92.94 182 THR A C 1
ATOM 1474 O O . THR A 1 182 ? 0.044 6.573 11.675 1.00 92.94 182 THR A O 1
ATOM 1477 N N . PRO A 1 183 ? 1.394 6.238 13.426 1.00 90.62 183 PRO A N 1
ATOM 1478 C CA . PRO A 1 183 ? 1.662 7.667 13.600 1.00 90.62 183 PRO A CA 1
ATOM 1479 C C . PRO A 1 183 ? 2.304 8.365 12.389 1.00 90.62 183 PRO A C 1
ATOM 1481 O O . PRO A 1 183 ? 2.293 9.586 12.333 1.00 90.62 183 PRO A O 1
ATOM 1484 N N . TYR A 1 184 ? 2.895 7.626 11.443 1.00 91.44 184 TYR A N 1
ATOM 1485 C CA . TYR A 1 184 ? 3.651 8.207 10.325 1.00 91.44 184 TYR A CA 1
ATOM 1486 C C . TYR A 1 184 ? 3.018 7.957 8.958 1.00 91.44 184 TYR A C 1
ATOM 1488 O O . TYR A 1 184 ? 3.234 8.745 8.036 1.00 91.44 184 TYR A O 1
ATOM 1496 N N . ILE A 1 185 ? 2.263 6.867 8.816 1.00 92.88 185 ILE A N 1
ATOM 1497 C CA . ILE A 1 185 ? 1.681 6.428 7.548 1.00 92.88 185 ILE A CA 1
ATOM 1498 C C . ILE A 1 185 ? 0.291 5.822 7.702 1.00 92.88 185 ILE A C 1
ATOM 1500 O O . ILE A 1 185 ? -0.026 5.193 8.716 1.00 92.88 185 ILE A O 1
ATOM 1504 N N . LEU A 1 186 ? -0.465 5.944 6.614 1.00 94.00 186 LEU A N 1
ATOM 1505 C CA . LEU A 1 186 ? -1.669 5.189 6.302 1.00 94.00 186 LEU A CA 1
ATOM 1506 C C . LEU A 1 186 ? -1.366 4.252 5.137 1.00 94.00 186 LEU A C 1
ATOM 1508 O O . LEU A 1 186 ? -0.873 4.698 4.096 1.00 94.00 186 LEU A O 1
ATOM 1512 N N . ALA A 1 187 ? -1.681 2.970 5.288 1.00 93.75 187 ALA A N 1
ATOM 1513 C CA . ALA A 1 187 ? -1.449 1.993 4.235 1.00 93.75 187 ALA A CA 1
ATOM 1514 C C . ALA A 1 187 ? -2.612 1.012 4.074 1.00 93.75 187 ALA A C 1
ATOM 1516 O O . ALA A 1 187 ? -3.181 0.558 5.063 1.00 93.75 187 ALA A O 1
ATOM 1517 N N . ALA A 1 188 ? -2.937 0.641 2.836 1.00 93.25 188 ALA A N 1
ATOM 1518 C CA . ALA A 1 188 ? -3.825 -0.487 2.553 1.00 93.25 188 ALA A CA 1
ATOM 1519 C C . ALA A 1 188 ? -3.045 -1.794 2.641 1.00 93.25 188 ALA A C 1
ATOM 1521 O O . ALA A 1 188 ? -1.950 -1.896 2.092 1.00 93.25 188 ALA A O 1
ATOM 1522 N N . ARG A 1 189 ? -3.627 -2.802 3.285 1.00 90.12 189 ARG A N 1
ATOM 1523 C CA . ARG A 1 189 ? -3.106 -4.166 3.364 1.00 90.12 189 ARG A CA 1
ATOM 1524 C C . ARG A 1 189 ? -3.674 -4.994 2.221 1.00 90.12 189 ARG A C 1
ATOM 1526 O O . ARG A 1 189 ? -4.890 -5.053 2.036 1.00 90.12 189 ARG A O 1
ATOM 1533 N N . VAL A 1 190 ? -2.797 -5.678 1.498 1.00 87.69 190 VAL A N 1
ATOM 1534 C CA . VAL A 1 190 ? -3.159 -6.444 0.307 1.00 87.69 190 VAL A CA 1
ATOM 1535 C C . VAL A 1 190 ? -3.021 -7.947 0.554 1.00 87.69 190 VAL A C 1
ATOM 1537 O O . VAL A 1 190 ? -2.008 -8.433 1.058 1.00 87.69 190 VAL A O 1
ATOM 1540 N N . LYS A 1 191 ? -4.039 -8.703 0.142 1.00 84.88 191 LYS A N 1
ATOM 1541 C CA . LYS A 1 191 ? -4.048 -10.165 0.071 1.00 84.88 191 LYS A CA 1
ATOM 1542 C C . LYS A 1 191 ? -3.593 -10.615 -1.311 1.00 84.88 191 LYS A C 1
ATOM 1544 O O . LYS A 1 191 ? -4.295 -10.433 -2.305 1.00 84.88 191 LYS A O 1
ATOM 1549 N N . LEU A 1 192 ? -2.420 -11.238 -1.358 1.00 82.25 192 LEU A N 1
ATOM 1550 C CA . LEU A 1 192 ? -1.823 -11.736 -2.596 1.00 82.25 192 LEU A CA 1
ATOM 1551 C C . LEU A 1 192 ? -2.435 -13.078 -3.019 1.00 82.25 192 LEU A C 1
ATOM 1553 O O . LEU A 1 192 ? -2.605 -14.000 -2.225 1.00 82.25 192 LEU A O 1
ATOM 1557 N N . THR A 1 193 ? -2.731 -13.241 -4.300 1.00 82.88 193 THR A N 1
ATOM 1558 C CA . THR A 1 193 ? -3.021 -14.551 -4.905 1.00 82.88 193 THR A CA 1
ATOM 1559 C C . THR A 1 193 ? -1.759 -15.422 -4.965 1.00 82.88 193 THR A C 1
ATOM 1561 O O . THR A 1 193 ? -0.657 -14.923 -4.769 1.00 82.88 193 THR A O 1
ATOM 1564 N N . ARG A 1 194 ? -1.885 -16.727 -5.266 1.00 80.88 194 ARG A N 1
ATOM 1565 C CA . ARG A 1 194 ? -0.712 -17.621 -5.414 1.00 80.88 194 ARG A CA 1
ATOM 1566 C C . ARG A 1 194 ? 0.305 -17.062 -6.416 1.00 80.88 194 ARG A C 1
ATOM 1568 O O . ARG A 1 194 ? 1.453 -16.866 -6.062 1.00 80.88 194 ARG A O 1
ATOM 1575 N N . THR A 1 195 ? -0.165 -16.690 -7.604 1.00 82.44 195 THR A N 1
ATOM 1576 C CA . THR A 1 195 ? 0.661 -16.096 -8.664 1.00 82.44 195 THR A CA 1
ATOM 1577 C C . THR A 1 195 ? 1.364 -14.814 -8.212 1.00 82.44 195 THR A C 1
ATOM 1579 O O . THR A 1 195 ? 2.517 -14.588 -8.554 1.00 82.44 195 THR A O 1
ATOM 1582 N N . GLN A 1 196 ? 0.691 -13.972 -7.425 1.00 87.06 196 GLN A N 1
ATOM 1583 C CA . GLN A 1 196 ? 1.291 -12.743 -6.901 1.00 87.06 196 GLN A CA 1
ATOM 1584 C C . GLN A 1 196 ? 2.303 -13.009 -5.780 1.00 87.06 196 GLN A C 1
ATOM 1586 O O . GLN A 1 196 ? 3.266 -12.262 -5.656 1.00 87.06 196 GLN A O 1
ATOM 1591 N N . VAL A 1 197 ? 2.112 -14.066 -4.985 1.00 85.12 197 VAL A N 1
ATOM 1592 C CA . VAL A 1 197 ? 3.106 -14.514 -3.996 1.00 85.12 197 VAL A CA 1
ATOM 1593 C C . VAL A 1 197 ? 4.384 -14.979 -4.692 1.00 85.12 197 VAL A C 1
ATOM 1595 O O . VAL A 1 197 ? 5.464 -14.668 -4.209 1.00 85.12 197 VAL A O 1
ATOM 1598 N N . ASP A 1 198 ? 4.277 -15.645 -5.842 1.00 85.81 198 ASP A N 1
ATOM 1599 C CA . ASP A 1 198 ? 5.445 -16.112 -6.604 1.00 85.81 198 ASP A CA 1
ATOM 1600 C C . ASP A 1 198 ? 6.265 -14.960 -7.222 1.00 85.81 198 ASP A C 1
ATOM 1602 O O . ASP A 1 198 ? 7.437 -15.138 -7.549 1.00 85.81 198 ASP A O 1
ATOM 1606 N N . LEU A 1 199 ? 5.659 -13.776 -7.374 1.00 86.19 199 LEU A N 1
ATOM 1607 C CA . LEU A 1 199 ? 6.348 -12.542 -7.765 1.00 86.19 199 LEU A CA 1
ATOM 1608 C C . LEU A 1 199 ? 6.978 -11.820 -6.561 1.00 86.19 199 LEU A C 1
ATOM 1610 O O . LEU A 1 199 ? 7.894 -11.028 -6.734 1.00 86.19 199 LEU A O 1
ATOM 1614 N N . TRP A 1 200 ? 6.484 -12.056 -5.346 1.00 87.88 200 TRP A N 1
ATOM 1615 C CA . TRP A 1 200 ? 6.809 -11.266 -4.161 1.00 87.88 200 TRP A CA 1
ATOM 1616 C C . TRP A 1 200 ? 8.166 -11.622 -3.547 1.00 87.88 200 TRP A C 1
ATOM 1618 O O . TRP A 1 200 ? 8.382 -12.749 -3.105 1.00 87.88 200 TRP A O 1
ATOM 1628 N N . GLU A 1 201 ? 9.052 -10.633 -3.419 1.00 87.00 201 GLU A N 1
ATOM 1629 C CA . GLU A 1 201 ? 10.411 -10.813 -2.892 1.00 87.00 201 GLU A CA 1
ATOM 1630 C C . GLU A 1 201 ? 10.882 -9.661 -1.989 1.00 87.00 201 GLU A C 1
ATOM 1632 O O . GLU A 1 201 ? 12.076 -9.347 -1.920 1.00 87.00 201 GLU A O 1
ATOM 1637 N N . MET A 1 202 ? 9.948 -9.023 -1.287 1.00 80.81 202 MET A N 1
ATOM 1638 C CA . MET A 1 202 ? 10.285 -8.142 -0.167 1.00 80.81 202 MET A CA 1
ATOM 1639 C C . MET A 1 202 ? 10.664 -8.976 1.059 1.00 80.81 202 MET A C 1
ATOM 1641 O O . MET A 1 202 ? 10.111 -10.056 1.272 1.00 80.81 202 MET A O 1
ATOM 1645 N N . GLU A 1 203 ? 11.603 -8.478 1.864 1.00 70.88 203 GLU A N 1
ATOM 1646 C CA . GLU A 1 203 ? 12.028 -9.147 3.095 1.00 70.88 203 GLU A CA 1
ATOM 1647 C C . GLU A 1 203 ? 10.870 -9.267 4.090 1.00 70.88 203 GLU A C 1
ATOM 1649 O O . GLU A 1 203 ? 10.125 -8.315 4.308 1.00 70.88 203 GLU A O 1
ATOM 1654 N N . ASP A 1 204 ? 10.730 -10.440 4.712 1.00 62.28 204 ASP A N 1
ATOM 165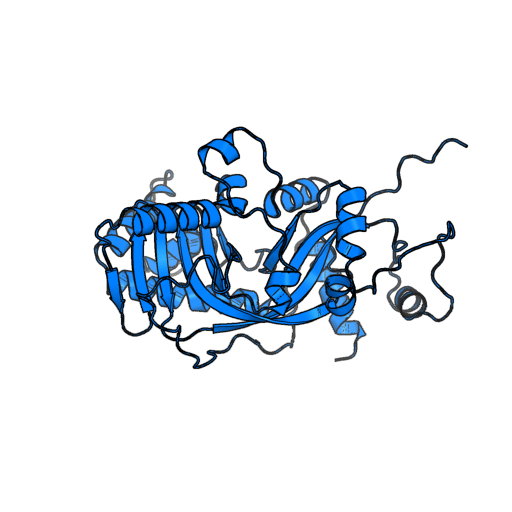5 C CA . ASP A 1 204 ? 9.572 -10.771 5.551 1.00 62.28 204 ASP A CA 1
ATOM 1656 C C . ASP A 1 204 ? 9.733 -10.324 7.017 1.00 62.28 204 ASP A C 1
ATOM 1658 O O . ASP A 1 204 ? 8.734 -10.071 7.689 1.00 62.28 204 ASP A O 1
ATOM 1662 N N . LEU A 1 205 ? 10.962 -10.144 7.522 1.00 65.00 205 LEU A N 1
ATOM 1663 C CA . LEU A 1 205 ? 11.225 -9.926 8.953 1.00 65.00 205 LEU A CA 1
ATOM 1664 C C . LEU A 1 205 ? 12.190 -8.763 9.230 1.00 65.00 205 LEU A C 1
ATOM 1666 O O . LEU A 1 205 ? 13.360 -8.977 9.531 1.00 65.00 205 LEU A O 1
ATOM 1670 N N . LEU A 1 206 ? 11.668 -7.536 9.201 1.00 69.38 206 LEU A N 1
ATOM 1671 C CA . LEU A 1 206 ? 12.358 -6.343 9.700 1.00 69.38 206 LEU A CA 1
ATOM 1672 C C . LEU A 1 206 ? 11.699 -5.823 10.978 1.00 69.38 206 LEU A C 1
ATOM 1674 O O . LEU A 1 206 ? 10.483 -5.619 11.035 1.00 69.38 206 LEU A O 1
ATOM 1678 N N . ASP A 1 207 ? 12.500 -5.599 12.017 1.00 72.19 207 ASP A N 1
ATOM 1679 C CA . ASP A 1 207 ? 12.070 -4.888 13.218 1.00 72.19 207 ASP A CA 1
ATOM 1680 C C . ASP A 1 207 ? 12.579 -3.439 13.240 1.00 72.19 207 ASP A C 1
ATOM 1682 O O . ASP A 1 207 ? 13.477 -3.049 12.490 1.00 72.19 207 ASP A O 1
ATOM 1686 N N . GLU A 1 208 ? 11.952 -2.613 14.083 1.00 73.94 208 GLU A N 1
ATOM 1687 C CA . GLU A 1 208 ? 12.215 -1.170 14.117 1.00 73.94 208 GLU A CA 1
ATOM 1688 C C . GLU A 1 208 ? 13.652 -0.852 14.574 1.00 73.94 208 GLU A C 1
ATOM 1690 O O . GLU A 1 208 ? 14.220 0.152 14.146 1.00 73.94 208 GLU A O 1
ATOM 1695 N N . SER A 1 209 ? 14.251 -1.696 15.422 1.00 73.88 209 SER A N 1
ATOM 1696 C CA . SER A 1 209 ? 15.644 -1.571 15.876 1.00 73.88 209 SER A CA 1
ATOM 1697 C C . SER A 1 209 ? 16.634 -1.829 14.744 1.00 73.88 209 SER A C 1
ATOM 1699 O O . SER A 1 209 ? 17.478 -0.983 14.460 1.00 73.88 209 SER A O 1
ATOM 1701 N N . THR A 1 210 ? 16.471 -2.945 14.036 1.00 71.94 210 THR A N 1
ATOM 1702 C CA . THR A 1 210 ? 17.361 -3.360 12.946 1.00 71.94 210 THR A CA 1
ATOM 1703 C C . THR A 1 210 ? 17.290 -2.353 11.803 1.00 71.94 210 THR A C 1
ATOM 1705 O O . THR A 1 210 ? 18.326 -1.949 11.271 1.00 71.94 210 THR A O 1
ATOM 1708 N N . ALA A 1 211 ? 16.082 -1.864 11.487 1.00 69.19 211 ALA A N 1
ATOM 1709 C CA . ALA A 1 211 ? 15.863 -0.878 10.433 1.00 69.19 211 ALA A CA 1
ATOM 1710 C C . ALA A 1 211 ? 16.578 0.463 10.677 1.00 69.19 211 ALA A C 1
ATOM 1712 O O . ALA A 1 211 ? 17.056 1.083 9.726 1.00 69.19 211 ALA A O 1
ATOM 1713 N N . LYS A 1 212 ? 16.666 0.903 11.940 1.00 70.62 212 LYS A N 1
ATOM 1714 C CA . LYS A 1 212 ? 17.368 2.141 12.321 1.00 70.62 212 LYS A CA 1
ATOM 1715 C C . LYS A 1 212 ? 18.885 2.018 12.204 1.00 70.62 212 LYS A C 1
ATOM 1717 O O . LYS A 1 212 ? 19.543 3.011 11.920 1.00 70.62 212 LYS A O 1
ATOM 1722 N N . GLU A 1 213 ? 19.429 0.827 12.431 1.00 66.75 213 GLU A N 1
ATOM 1723 C CA . GLU A 1 213 ? 20.876 0.598 12.492 1.00 66.75 213 GLU A CA 1
ATOM 1724 C C . GLU A 1 213 ? 21.508 0.322 11.119 1.00 66.75 213 GLU A C 1
ATOM 1726 O O . GLU A 1 213 ? 22.649 0.709 10.883 1.00 66.75 213 GLU A O 1
ATOM 1731 N N . HIS A 1 214 ? 20.781 -0.323 10.201 1.00 60.16 214 HIS A N 1
ATOM 1732 C CA . HIS A 1 214 ? 21.383 -0.918 8.998 1.00 60.16 214 HIS A CA 1
ATOM 1733 C C . HIS A 1 214 ? 21.149 -0.146 7.688 1.00 60.16 214 HIS A C 1
ATOM 1735 O O . HIS A 1 214 ? 21.477 -0.668 6.627 1.00 60.16 214 HIS A O 1
ATOM 1741 N N . ASN A 1 215 ? 20.625 1.089 7.724 1.00 64.88 215 ASN A N 1
ATOM 1742 C CA . ASN A 1 215 ? 20.375 1.909 6.522 1.00 64.88 215 ASN A CA 1
ATOM 1743 C C . ASN A 1 215 ? 19.708 1.114 5.377 1.00 64.88 215 ASN A C 1
ATOM 1745 O O . ASN A 1 215 ? 20.179 1.126 4.238 1.00 64.88 215 ASN A O 1
ATOM 1749 N N . PHE A 1 216 ? 18.630 0.383 5.679 1.00 70.56 216 PHE A N 1
ATOM 1750 C CA . PHE A 1 216 ? 17.934 -0.397 4.657 1.00 70.56 216 PHE A CA 1
ATOM 1751 C C . PHE A 1 216 ? 17.425 0.497 3.530 1.00 70.56 216 PHE A C 1
ATOM 1753 O O . PHE A 1 216 ? 16.801 1.534 3.761 1.00 70.56 216 PHE A O 1
ATOM 1760 N N . ILE A 1 217 ? 17.650 0.044 2.300 1.00 75.88 217 ILE A N 1
ATOM 1761 C CA . ILE A 1 217 ? 17.229 0.741 1.090 1.00 75.88 217 ILE A CA 1
ATOM 1762 C C . ILE A 1 217 ? 15.787 0.336 0.785 1.00 75.88 217 ILE A C 1
ATOM 1764 O O . ILE A 1 217 ? 15.525 -0.824 0.471 1.00 75.88 217 ILE A O 1
ATOM 1768 N N . GLY A 1 218 ? 14.857 1.282 0.891 1.00 81.88 218 GLY A N 1
ATOM 1769 C CA . GLY A 1 218 ? 13.443 1.073 0.594 1.00 81.88 218 GLY A CA 1
ATOM 1770 C C . GLY A 1 218 ? 12.998 1.754 -0.707 1.00 81.88 218 GLY A C 1
ATOM 1771 O O . GLY A 1 218 ? 13.750 2.529 -1.310 1.00 81.88 218 GLY A O 1
ATOM 1772 N N . PRO A 1 219 ? 11.775 1.472 -1.188 1.00 82.00 219 PRO A N 1
ATOM 1773 C CA . PRO A 1 219 ? 11.239 2.112 -2.385 1.00 82.00 219 PRO A CA 1
ATOM 1774 C C . PRO A 1 219 ? 11.223 3.643 -2.289 1.00 82.00 219 PRO A C 1
ATOM 1776 O O . PRO A 1 219 ? 11.655 4.312 -3.229 1.00 82.00 219 PRO A O 1
ATOM 1779 N N . LEU A 1 220 ? 10.780 4.219 -1.163 1.00 82.31 220 LEU A N 1
ATOM 1780 C CA . LEU A 1 220 ? 10.722 5.671 -1.008 1.00 82.31 220 LEU A CA 1
ATOM 1781 C C . LEU A 1 220 ? 12.118 6.292 -0.951 1.00 82.31 220 LEU A C 1
ATOM 1783 O O . LEU A 1 220 ? 12.306 7.356 -1.544 1.00 82.31 220 LEU A O 1
ATOM 1787 N N . SER A 1 221 ? 13.087 5.657 -0.282 1.00 81.94 221 SER A N 1
ATOM 1788 C CA . SER A 1 221 ? 14.462 6.173 -0.251 1.00 81.94 221 SER A CA 1
ATOM 1789 C C . SER A 1 221 ? 15.056 6.245 -1.660 1.00 81.94 221 SER A C 1
ATOM 1791 O O . SER A 1 221 ? 15.545 7.298 -2.067 1.00 81.94 221 SER A O 1
ATOM 1793 N N . LEU A 1 222 ? 14.899 5.178 -2.452 1.00 79.00 222 LEU A N 1
ATOM 1794 C CA . LEU A 1 222 ? 15.343 5.130 -3.849 1.00 79.00 222 LEU A CA 1
ATOM 1795 C C . LEU A 1 222 ? 14.657 6.187 -4.717 1.00 79.00 222 LEU A C 1
ATOM 1797 O O . LEU A 1 222 ? 15.310 6.827 -5.548 1.00 79.00 222 LEU A O 1
ATOM 1801 N N . LEU A 1 223 ? 13.352 6.395 -4.515 1.00 76.06 223 LEU A N 1
ATOM 1802 C CA . LEU A 1 223 ? 12.621 7.465 -5.185 1.00 76.06 223 LEU A CA 1
ATOM 1803 C C . LEU A 1 223 ? 13.218 8.823 -4.815 1.00 76.06 223 LEU A C 1
ATOM 1805 O O . LEU A 1 223 ? 13.640 9.547 -5.710 1.00 76.06 223 LEU A O 1
ATOM 1809 N N . GLN A 1 224 ? 13.318 9.157 -3.527 1.00 77.12 224 GLN A N 1
ATOM 1810 C CA . GLN A 1 224 ? 13.830 10.449 -3.056 1.00 77.12 224 GLN A CA 1
ATOM 1811 C C . GLN A 1 224 ? 15.250 10.742 -3.557 1.00 77.12 224 GLN A C 1
ATOM 1813 O O . GLN A 1 224 ? 15.506 11.847 -4.032 1.00 77.12 224 GLN A O 1
ATOM 1818 N N . GLU A 1 225 ? 16.152 9.760 -3.525 1.00 73.94 225 GLU A N 1
ATOM 1819 C CA . GLU A 1 225 ? 17.510 9.885 -4.073 1.00 73.94 225 GLU A CA 1
ATOM 1820 C C . GLU A 1 225 ? 17.516 10.150 -5.583 1.00 73.94 225 GLU A C 1
ATOM 1822 O O . GLU A 1 225 ? 18.372 10.875 -6.096 1.00 73.94 225 GLU A O 1
ATOM 1827 N N . SER A 1 226 ? 16.562 9.576 -6.321 1.00 66.56 226 SER A N 1
ATOM 1828 C CA . SER A 1 226 ? 16.418 9.851 -7.752 1.00 66.56 226 SER A CA 1
ATOM 1829 C C . SER A 1 226 ? 15.925 11.278 -8.034 1.00 66.56 226 SER A C 1
ATOM 1831 O O . SER A 1 226 ? 16.349 11.865 -9.031 1.00 66.56 226 SER A O 1
ATOM 1833 N N . LYS A 1 227 ? 15.130 11.868 -7.124 1.00 64.00 227 LYS A N 1
ATOM 1834 C CA . LYS A 1 227 ? 14.530 13.209 -7.266 1.00 64.00 227 LYS A CA 1
ATOM 1835 C C . LYS A 1 227 ? 15.526 14.366 -7.111 1.00 64.00 227 LYS A C 1
ATOM 1837 O O . LYS A 1 227 ? 15.337 15.426 -7.697 1.00 64.00 227 LYS A O 1
ATOM 1842 N N . GLN A 1 228 ? 16.618 14.176 -6.364 1.00 62.72 228 GLN A N 1
ATOM 1843 C CA . GLN A 1 228 ? 17.537 15.258 -5.954 1.00 62.72 228 GLN A CA 1
ATOM 1844 C C . GLN A 1 228 ? 18.249 16.008 -7.099 1.00 62.72 228 GLN A C 1
ATOM 1846 O O . GLN A 1 228 ? 18.839 17.057 -6.855 1.00 62.72 228 GLN A O 1
ATOM 1851 N N . LYS A 1 229 ? 18.242 15.487 -8.333 1.00 54.78 229 LYS A N 1
ATOM 1852 C CA . LYS A 1 229 ? 19.031 16.034 -9.454 1.00 54.78 229 LYS A CA 1
ATOM 1853 C C . LYS A 1 229 ? 18.220 16.795 -10.509 1.00 54.78 229 LYS A C 1
ATOM 1855 O O . LYS A 1 229 ? 18.816 17.246 -11.484 1.00 54.78 229 LYS A O 1
ATOM 1860 N N . LEU A 1 230 ? 16.899 16.923 -10.364 1.00 50.06 230 LEU A N 1
ATOM 1861 C CA . LEU A 1 230 ? 16.029 17.477 -11.409 1.00 50.06 230 LEU A CA 1
ATOM 1862 C C . LEU A 1 230 ? 15.135 18.612 -10.882 1.00 50.06 230 LEU A C 1
ATOM 1864 O O . LEU A 1 230 ? 14.734 18.575 -9.719 1.00 50.06 230 LEU A O 1
ATOM 1868 N N . PRO A 1 231 ? 14.815 19.619 -11.719 1.00 50.62 231 PRO A N 1
ATOM 1869 C CA . PRO A 1 231 ? 13.906 20.698 -11.341 1.00 50.62 231 PRO A CA 1
ATOM 1870 C C . PRO A 1 231 ? 12.491 20.163 -11.070 1.00 50.62 231 PRO A C 1
ATOM 1872 O O . PRO A 1 231 ? 12.042 19.224 -11.728 1.00 50.62 231 PRO A O 1
ATOM 1875 N N . ASP A 1 232 ? 11.790 20.772 -10.111 1.00 52.34 232 ASP A N 1
ATOM 1876 C CA . ASP A 1 232 ? 10.372 20.497 -9.854 1.00 52.34 232 ASP A CA 1
ATOM 1877 C C . ASP A 1 232 ? 9.529 21.114 -10.981 1.00 52.34 232 ASP A C 1
ATOM 1879 O O . ASP A 1 232 ? 9.657 22.304 -11.281 1.00 52.34 232 ASP A O 1
ATOM 1883 N N . VAL A 1 233 ? 8.710 20.300 -11.650 1.00 52.47 233 VAL A N 1
ATOM 1884 C CA . VAL A 1 233 ? 7.916 20.721 -12.812 1.00 52.47 233 VAL A CA 1
ATOM 1885 C C . VAL A 1 233 ? 6.440 20.597 -12.474 1.00 52.47 233 VAL A C 1
ATOM 1887 O O . VAL A 1 233 ? 5.931 19.516 -12.169 1.00 52.47 233 VAL A O 1
ATOM 1890 N N . GLU A 1 234 ? 5.720 21.712 -12.579 1.00 49.09 234 GLU A N 1
ATOM 1891 C CA . GLU A 1 234 ? 4.279 21.723 -12.383 1.00 49.09 234 GLU A CA 1
ATOM 1892 C C . GLU A 1 234 ? 3.574 21.048 -13.565 1.00 49.09 234 GLU A C 1
ATOM 1894 O O . GLU A 1 234 ? 3.492 21.584 -14.667 1.00 49.09 234 GLU A O 1
ATOM 1899 N N . VAL A 1 235 ? 3.046 19.849 -13.331 1.00 48.69 235 VAL A N 1
ATOM 1900 C CA . VAL A 1 235 ? 2.228 19.132 -14.314 1.00 48.69 235 VAL A CA 1
ATOM 1901 C C . VAL A 1 235 ? 0.771 19.186 -13.889 1.00 48.69 235 VAL A C 1
ATOM 1903 O O . VAL A 1 235 ? 0.390 18.655 -12.838 1.00 48.69 235 VAL A O 1
ATOM 1906 N N . GLN A 1 236 ? -0.056 19.795 -14.732 1.00 48.72 236 GLN A N 1
ATOM 1907 C CA . GLN A 1 236 ? -1.503 19.686 -14.626 1.00 48.72 236 GLN A CA 1
ATOM 1908 C C . GLN A 1 236 ? -1.891 18.233 -14.912 1.00 48.72 236 GLN A C 1
ATOM 1910 O O . GLN A 1 236 ? -1.540 17.688 -15.957 1.00 48.72 236 GLN A O 1
ATOM 1915 N N . LEU A 1 237 ? -2.581 17.590 -13.966 1.00 49.34 237 LEU A N 1
ATOM 1916 C CA . LEU A 1 237 ? -3.206 16.291 -14.201 1.00 49.34 237 LEU A CA 1
ATOM 1917 C C . LEU A 1 237 ? -4.297 16.509 -15.251 1.00 49.34 237 LEU A C 1
ATOM 1919 O O . LEU A 1 237 ? -5.420 16.895 -14.927 1.00 49.34 237 LEU A O 1
ATOM 1923 N N . ILE A 1 238 ? -3.947 16.318 -16.521 1.00 49.22 238 ILE A N 1
ATOM 1924 C CA . ILE A 1 238 ? -4.925 16.207 -17.594 1.00 49.22 238 ILE A CA 1
ATOM 1925 C C . ILE A 1 238 ? -5.602 14.873 -17.318 1.00 49.22 238 ILE A C 1
ATOM 1927 O O . ILE A 1 238 ? -5.023 13.831 -17.613 1.00 49.22 238 ILE A O 1
ATOM 1931 N N . SER A 1 239 ? -6.740 14.943 -16.618 1.00 45.81 239 SER A N 1
ATOM 1932 C CA . SER A 1 239 ? -7.567 13.811 -16.196 1.00 45.81 239 SER A CA 1
ATOM 1933 C C . SER A 1 239 ? -7.416 12.664 -17.184 1.00 45.81 239 SER A C 1
ATOM 1935 O O . SER A 1 239 ? -7.790 12.774 -18.357 1.00 45.81 239 SER A O 1
ATOM 1937 N N . SER A 1 240 ? -6.845 11.562 -16.709 1.00 51.03 240 SER A N 1
ATOM 1938 C CA . SER A 1 240 ? -6.974 10.324 -17.442 1.00 51.03 240 SER A CA 1
ATOM 1939 C C . SER A 1 240 ? -8.470 10.032 -17.588 1.00 51.03 240 SER A C 1
ATOM 1941 O O . SER A 1 240 ? -9.229 10.095 -16.621 1.00 51.03 240 SER A O 1
ATOM 1943 N N . LYS A 1 241 ? -8.913 9.770 -18.823 1.00 53.91 241 LYS A N 1
ATOM 1944 C CA . LYS A 1 241 ? -10.304 9.394 -19.128 1.00 53.91 241 LYS A CA 1
ATOM 1945 C C . LYS A 1 241 ? -10.618 7.943 -18.740 1.00 53.91 241 LYS A C 1
ATOM 1947 O O . LYS A 1 241 ? -11.663 7.429 -19.134 1.00 53.91 241 LYS A O 1
ATOM 1952 N N . SER A 1 242 ? -9.706 7.253 -18.056 1.00 57.81 242 SER A N 1
ATOM 1953 C CA . SER A 1 242 ? -9.942 5.887 -17.600 1.00 57.81 242 SER A CA 1
ATOM 1954 C C . SER A 1 242 ? -10.950 5.887 -16.460 1.00 57.81 242 SER A C 1
ATOM 1956 O O . SER A 1 242 ? -10.877 6.705 -15.545 1.00 57.81 242 SER A O 1
ATOM 1958 N N . ASN A 1 243 ? -11.880 4.938 -16.508 1.00 63.41 243 ASN A N 1
ATOM 1959 C CA . ASN A 1 243 ? -12.791 4.717 -15.396 1.00 63.41 243 ASN A CA 1
ATOM 1960 C C . ASN A 1 243 ? -12.023 4.131 -14.205 1.00 63.41 243 ASN A C 1
ATOM 1962 O O . ASN A 1 243 ? -11.100 3.338 -14.422 1.00 63.41 243 ASN A O 1
ATOM 1966 N N . PRO A 1 244 ? -12.414 4.477 -12.968 1.00 69.69 244 PRO A N 1
ATOM 1967 C CA . PRO A 1 244 ? -11.915 3.777 -11.800 1.00 69.69 244 PRO A CA 1
ATOM 1968 C C . PRO A 1 244 ? -12.186 2.272 -11.906 1.00 69.69 244 PRO A C 1
ATOM 1970 O O . PRO A 1 244 ? -13.251 1.842 -12.357 1.00 69.69 244 PRO A O 1
ATOM 1973 N N . THR A 1 245 ? -11.210 1.483 -11.478 1.00 78.88 245 THR A N 1
ATOM 1974 C CA . THR A 1 245 ? -11.271 0.022 -11.378 1.00 78.88 245 THR A CA 1
ATOM 1975 C C . THR A 1 245 ? -11.507 -0.451 -9.948 1.00 78.88 245 THR A C 1
ATOM 1977 O O . THR A 1 245 ? -11.855 -1.618 -9.748 1.00 78.88 245 THR A O 1
ATOM 1980 N N . LEU A 1 246 ? -11.336 0.436 -8.959 1.00 80.81 246 LEU A N 1
ATOM 1981 C CA . LEU A 1 246 ? -11.606 0.127 -7.561 1.00 80.81 246 LEU A CA 1
ATOM 1982 C C . LEU A 1 246 ? -13.092 -0.190 -7.360 1.00 80.81 246 LEU A C 1
ATOM 1984 O O . LEU A 1 246 ? -13.963 0.668 -7.514 1.00 80.81 246 LEU A O 1
ATOM 1988 N N . ILE A 1 247 ? -13.365 -1.433 -6.978 1.00 85.62 247 ILE A N 1
ATOM 1989 C CA . ILE A 1 247 ? -14.712 -1.932 -6.705 1.00 85.62 247 ILE A CA 1
ATOM 1990 C C . ILE A 1 247 ? -14.739 -2.708 -5.393 1.00 85.62 247 ILE A C 1
ATOM 1992 O O . ILE A 1 247 ? -13.756 -3.343 -5.008 1.00 85.62 247 ILE A O 1
ATOM 1996 N N . ASN A 1 248 ? -15.895 -2.723 -4.733 1.00 74.19 248 ASN A N 1
ATOM 1997 C CA . ASN A 1 248 ? -16.151 -3.699 -3.686 1.00 74.19 248 ASN A CA 1
ATOM 1998 C C . ASN A 1 248 ? -16.298 -5.086 -4.333 1.00 74.19 248 ASN A C 1
ATOM 2000 O O . ASN A 1 248 ? -17.093 -5.277 -5.256 1.00 74.19 248 ASN A O 1
ATOM 2004 N N . ALA A 1 249 ? -15.493 -6.052 -3.893 1.00 73.69 249 ALA A N 1
ATOM 2005 C CA . ALA A 1 249 ? -15.500 -7.392 -4.463 1.00 73.69 249 ALA A CA 1
ATOM 2006 C C . ALA A 1 249 ? -16.672 -8.256 -3.965 1.00 73.69 249 ALA A C 1
ATOM 2008 O O . ALA A 1 249 ? -16.825 -9.370 -4.471 1.00 73.69 249 ALA A O 1
ATOM 2009 N N . ALA A 1 250 ? -17.429 -7.799 -2.953 1.00 68.31 250 ALA A N 1
ATOM 2010 C CA . ALA A 1 250 ? -18.459 -8.548 -2.217 1.00 68.31 250 ALA A CA 1
ATOM 2011 C C . ALA A 1 250 ? -17.974 -9.922 -1.708 1.00 68.31 250 ALA A C 1
ATOM 2013 O O . ALA A 1 250 ? -18.749 -10.839 -1.438 1.00 68.31 250 ALA A O 1
ATOM 2014 N N . LYS A 1 251 ? -16.652 -10.094 -1.611 1.00 66.44 251 LYS A N 1
ATOM 2015 C CA . LYS A 1 251 ? -16.012 -11.289 -1.072 1.00 66.44 251 LYS A CA 1
ATOM 2016 C C . LYS A 1 251 ? -15.668 -10.992 0.372 1.00 66.44 251 LYS A C 1
ATOM 2018 O O . LYS A 1 251 ? -14.783 -10.172 0.631 1.00 66.44 251 LYS A O 1
ATOM 2023 N N . SER A 1 252 ? -16.357 -11.675 1.279 1.00 60.25 252 SER A N 1
ATOM 2024 C CA . SER A 1 252 ? -16.094 -11.569 2.706 1.00 60.25 252 SER A CA 1
ATOM 2025 C C . SER A 1 252 ? -14.638 -11.914 3.005 1.00 60.25 252 SER A C 1
ATOM 2027 O O . SER A 1 252 ? -14.087 -12.874 2.448 1.00 60.25 252 SER A O 1
ATOM 2029 N N . VAL A 1 253 ? -14.017 -11.169 3.912 1.00 58.91 253 VAL A N 1
ATOM 2030 C CA . VAL A 1 253 ? -12.788 -11.637 4.551 1.00 58.91 253 VAL A CA 1
ATOM 2031 C C . VAL A 1 253 ? -13.171 -12.876 5.367 1.00 58.91 253 VAL A C 1
ATOM 2033 O O . VAL A 1 253 ? -13.983 -12.782 6.280 1.00 58.91 253 VAL A O 1
ATOM 2036 N N . GLU A 1 254 ? -12.680 -14.062 4.980 1.00 53.12 254 GLU A N 1
ATOM 2037 C CA . GLU A 1 254 ? -12.907 -15.292 5.753 1.00 53.12 254 GLU A CA 1
ATOM 2038 C C . GLU A 1 254 ? -12.437 -15.065 7.195 1.00 53.12 254 GLU A C 1
ATOM 2040 O O . GLU A 1 254 ? -11.243 -14.889 7.417 1.00 53.12 254 GLU A O 1
ATOM 2045 N N . ASP A 1 255 ? -13.400 -15.040 8.123 1.00 48.16 255 ASP A N 1
ATOM 2046 C CA . ASP A 1 255 ? -13.257 -14.899 9.577 1.00 48.16 255 ASP A CA 1
ATOM 2047 C C . ASP A 1 255 ? -12.181 -13.874 10.009 1.00 48.16 255 ASP A C 1
ATOM 2049 O O . ASP A 1 255 ? -11.051 -14.256 10.299 1.00 48.16 255 ASP A O 1
ATOM 2053 N N . PRO A 1 256 ? -12.514 -12.572 10.081 1.00 44.47 256 PRO A N 1
ATOM 2054 C CA . PRO A 1 256 ? -11.578 -11.493 10.434 1.00 44.47 256 PRO A CA 1
ATOM 2055 C C . PRO A 1 256 ? -10.946 -11.620 11.835 1.00 44.47 256 PRO A C 1
ATOM 2057 O O . PRO A 1 256 ? -9.983 -10.910 12.132 1.00 44.47 256 PRO A O 1
ATOM 2060 N N . LEU A 1 257 ? -11.467 -12.514 12.691 1.00 40.56 257 LEU A N 1
ATOM 2061 C CA . LEU A 1 257 ? -10.916 -12.849 14.010 1.00 40.56 257 LEU A CA 1
ATOM 2062 C C . LEU A 1 257 ? -9.991 -14.069 13.971 1.00 40.56 257 LEU A C 1
ATOM 2064 O O . LEU A 1 257 ? -9.061 -14.164 14.780 1.00 40.56 257 LEU A O 1
ATOM 2068 N N . LYS A 1 258 ? -10.201 -15.001 13.032 1.00 41.81 258 LYS A N 1
ATOM 2069 C CA . LYS A 1 258 ? -9.162 -15.976 12.707 1.00 41.81 258 LYS A CA 1
ATOM 2070 C C . LYS A 1 258 ? -8.054 -15.220 12.007 1.00 41.81 258 LYS A C 1
ATOM 2072 O O . LYS A 1 258 ? -8.271 -14.437 11.092 1.00 41.81 258 LYS A O 1
ATOM 2077 N N . ILE A 1 259 ? -6.835 -15.464 12.466 1.00 41.47 259 ILE A N 1
ATOM 2078 C CA . ILE A 1 259 ? -5.628 -14.941 11.843 1.00 41.47 259 ILE A CA 1
ATOM 2079 C C . ILE A 1 259 ? -5.787 -15.131 10.328 1.00 41.47 259 ILE A C 1
ATOM 2081 O O . ILE A 1 259 ? -5.879 -16.275 9.869 1.00 41.47 259 ILE A O 1
ATOM 2085 N N . ILE A 1 260 ? -5.795 -14.039 9.548 1.00 43.84 260 ILE A N 1
ATOM 2086 C CA . ILE A 1 260 ? -5.364 -14.117 8.151 1.00 43.84 260 ILE A CA 1
ATOM 2087 C C . ILE A 1 260 ? -3.923 -14.581 8.272 1.00 43.84 260 ILE A C 1
ATOM 2089 O O . ILE A 1 260 ? -3.025 -13.779 8.536 1.00 43.84 260 ILE A O 1
ATOM 2093 N N . SER A 1 261 ? -3.759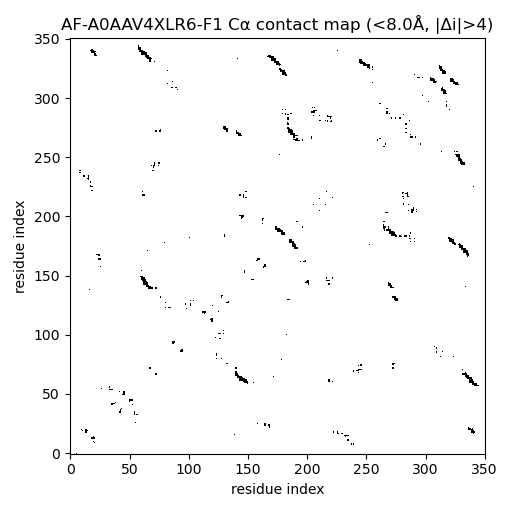 -15.905 8.274 1.00 36.00 261 SER A N 1
ATOM 2094 C CA . SER A 1 261 ? -2.533 -16.577 8.656 1.00 36.00 261 SER A CA 1
ATOM 2095 C C . SER A 1 261 ? -1.380 -15.891 7.938 1.00 36.00 261 SER A C 1
ATOM 2097 O O . SER A 1 261 ? -1.473 -15.613 6.741 1.00 36.00 261 SER A O 1
ATOM 2099 N N . TYR A 1 262 ? -0.281 -15.656 8.656 1.00 37.72 262 TYR A N 1
ATOM 2100 C CA . TYR A 1 262 ? 0.988 -15.215 8.065 1.00 37.72 262 TYR A CA 1
ATOM 2101 C C . TYR A 1 262 ? 1.368 -16.089 6.841 1.00 37.72 262 TYR A C 1
ATOM 2103 O O . TYR A 1 262 ? 2.072 -15.651 5.935 1.00 37.72 262 TYR A O 1
ATOM 2111 N N . PHE A 1 263 ? 0.820 -17.313 6.785 1.00 35.91 263 PHE A N 1
ATOM 2112 C CA . PHE A 1 263 ? 1.001 -18.335 5.761 1.00 35.91 263 PHE A CA 1
ATOM 2113 C C . PHE A 1 263 ? -0.198 -18.538 4.815 1.00 35.91 263 PHE A C 1
ATOM 2115 O O . PHE A 1 263 ? -0.082 -19.283 3.843 1.00 35.91 263 PHE A O 1
ATOM 2122 N N . ALA A 1 264 ? -1.328 -17.856 5.019 1.00 33.69 264 ALA A N 1
ATOM 2123 C CA . ALA A 1 264 ? -2.460 -17.859 4.096 1.00 33.69 264 ALA A CA 1
ATOM 2124 C C . ALA A 1 264 ? -2.657 -16.467 3.477 1.00 33.69 264 ALA A C 1
ATOM 2126 O O . ALA A 1 264 ? -3.683 -15.814 3.645 1.00 33.69 264 ALA A O 1
ATOM 2127 N N . ARG A 1 265 ? -1.660 -16.101 2.657 1.00 38.06 265 ARG A N 1
ATOM 2128 C CA . ARG A 1 265 ? -1.726 -15.114 1.564 1.00 38.06 265 ARG A CA 1
ATOM 2129 C C . ARG A 1 265 ? -1.799 -13.638 1.983 1.00 38.06 265 ARG A C 1
ATOM 2131 O O . ARG A 1 265 ? -2.848 -13.010 1.925 1.00 38.06 265 ARG A O 1
ATOM 2138 N N . GLY A 1 266 ? -0.637 -13.063 2.296 1.00 43.16 266 GLY A N 1
ATOM 2139 C CA . GLY A 1 266 ? -0.460 -11.619 2.494 1.00 43.16 266 GLY A CA 1
ATOM 2140 C C . GLY A 1 266 ? 0.729 -11.274 3.391 1.00 43.16 266 GLY A C 1
ATOM 2141 O O . GLY A 1 266 ? 0.551 -10.551 4.369 1.00 43.16 266 GLY A O 1
ATOM 2142 N N . LYS A 1 267 ? 1.921 -11.813 3.071 1.00 54.00 267 LYS A N 1
ATOM 2143 C CA . LYS A 1 267 ? 3.219 -11.263 3.522 1.00 54.00 267 LYS A CA 1
ATOM 2144 C C . LYS A 1 267 ? 3.214 -9.772 3.225 1.00 54.00 267 LYS A C 1
ATOM 2146 O O . LYS A 1 267 ? 2.708 -9.476 2.153 1.00 54.00 267 LYS A O 1
ATOM 2151 N N . ALA A 1 268 ? 3.705 -8.921 4.135 1.00 63.94 268 ALA A N 1
ATOM 2152 C CA . ALA A 1 268 ? 3.601 -7.449 4.247 1.00 63.94 268 ALA A CA 1
ATOM 2153 C C . ALA A 1 268 ? 3.387 -6.581 2.969 1.00 63.94 268 ALA A C 1
ATOM 2155 O O . ALA A 1 268 ? 3.994 -5.528 2.841 1.00 63.94 268 ALA A O 1
ATOM 2156 N N . CYS A 1 269 ? 2.515 -6.964 2.030 1.00 84.69 269 CYS A N 1
ATOM 2157 C CA . CYS A 1 269 ? 2.176 -6.195 0.846 1.00 84.69 269 CYS A CA 1
ATOM 2158 C C . CYS A 1 269 ? 1.189 -5.164 1.277 1.00 84.69 269 CYS A C 1
ATOM 2160 O O . CYS A 1 269 ? 0.084 -5.445 1.759 1.00 84.69 269 CYS A O 1
ATOM 2162 N N . ASN A 1 270 ? 1.640 -3.947 1.079 1.00 90.00 270 ASN A N 1
ATOM 2163 C CA . ASN A 1 270 ? 0.888 -2.787 1.397 1.00 90.00 270 ASN A CA 1
ATOM 2164 C C . ASN A 1 270 ? 1.071 -1.739 0.324 1.00 90.00 270 ASN A C 1
ATOM 2166 O O . ASN A 1 270 ? 2.051 -1.707 -0.417 1.00 90.00 270 ASN A O 1
ATOM 2170 N N . ILE A 1 271 ? 0.092 -0.859 0.293 1.00 91.31 271 ILE A N 1
ATOM 2171 C CA . ILE A 1 271 ? 0.069 0.313 -0.556 1.00 91.31 271 ILE A CA 1
ATOM 2172 C C . ILE A 1 271 ? 0.135 1.479 0.409 1.00 91.31 271 ILE A C 1
ATOM 2174 O O . ILE A 1 271 ? -0.773 1.629 1.223 1.00 91.31 271 ILE A O 1
ATOM 2178 N N . VAL A 1 272 ? 1.205 2.269 0.379 1.00 91.06 272 VAL A N 1
ATOM 2179 C CA . VAL A 1 272 ? 1.257 3.497 1.183 1.00 91.06 272 VAL A CA 1
ATOM 2180 C C . VAL A 1 272 ? 0.311 4.507 0.537 1.00 91.06 272 VAL A C 1
ATOM 2182 O O . VAL A 1 272 ? 0.522 4.918 -0.600 1.00 91.06 272 VAL A O 1
ATOM 2185 N N . ILE A 1 273 ? -0.754 4.863 1.253 1.00 90.75 273 ILE A N 1
ATOM 2186 C CA . ILE A 1 273 ? -1.818 5.755 0.771 1.00 90.75 273 ILE A CA 1
ATOM 2187 C C . ILE A 1 273 ? -1.542 7.198 1.197 1.00 90.75 273 ILE A C 1
ATOM 2189 O O . ILE A 1 273 ? -1.802 8.134 0.444 1.00 90.75 273 ILE A O 1
ATOM 2193 N N . GLY A 1 274 ? -1.014 7.371 2.410 1.00 90.00 274 GLY A N 1
ATOM 2194 C CA . GLY A 1 274 ? -0.711 8.670 2.994 1.00 90.00 274 GLY A CA 1
ATOM 2195 C C . GLY A 1 274 ? 0.480 8.592 3.937 1.00 90.00 274 GLY A C 1
ATOM 2196 O O . GLY A 1 274 ? 0.749 7.551 4.540 1.00 90.00 274 GLY A O 1
ATOM 2197 N N . LYS A 1 275 ? 1.196 9.706 4.068 1.00 90.62 275 LYS A N 1
ATOM 2198 C CA . LYS A 1 275 ? 2.341 9.850 4.968 1.00 90.62 275 LYS A CA 1
ATOM 2199 C C . LYS A 1 275 ? 2.377 11.244 5.571 1.00 90.62 275 LYS A C 1
ATOM 2201 O O . LYS A 1 275 ? 1.998 12.216 4.920 1.00 90.62 275 LYS A O 1
ATOM 2206 N N . VAL A 1 276 ? 2.905 11.350 6.781 1.00 89.38 276 VAL A N 1
ATOM 2207 C CA . VAL A 1 276 ? 3.167 12.642 7.424 1.00 89.38 276 VAL A CA 1
ATOM 2208 C C . VAL A 1 276 ? 4.326 13.348 6.712 1.00 89.38 276 VAL A C 1
ATOM 2210 O O . VAL A 1 276 ? 5.287 12.699 6.295 1.00 89.38 276 VAL A O 1
ATOM 2213 N N . LYS A 1 277 ? 4.253 14.680 6.566 1.00 81.12 277 LYS A N 1
ATOM 2214 C CA . LYS A 1 277 ? 5.204 15.496 5.773 1.00 81.12 277 LYS A CA 1
ATOM 2215 C C . LYS A 1 277 ? 6.677 15.236 6.124 1.00 81.12 277 LYS A C 1
ATOM 2217 O O . LYS A 1 277 ? 7.507 15.130 5.229 1.00 81.12 277 LYS A O 1
ATOM 2222 N N . ASN A 1 278 ? 6.968 15.064 7.413 1.00 81.62 278 ASN A N 1
ATOM 2223 C CA . ASN A 1 278 ? 8.317 14.853 7.945 1.00 81.62 278 ASN A CA 1
ATOM 2224 C C . ASN A 1 278 ? 8.524 13.423 8.478 1.00 81.62 278 ASN A C 1
ATOM 2226 O O . ASN A 1 278 ? 9.366 13.198 9.346 1.00 81.62 278 ASN A O 1
ATOM 2230 N N . ALA A 1 279 ? 7.729 12.455 8.007 1.00 85.69 279 ALA A N 1
ATOM 2231 C CA . ALA A 1 279 ? 7.904 11.061 8.389 1.00 85.69 279 ALA A CA 1
ATOM 2232 C C . ALA A 1 279 ? 9.303 10.564 7.970 1.00 85.69 279 ALA A C 1
ATOM 2234 O O . ALA A 1 279 ? 9.673 10.724 6.802 1.00 85.69 279 ALA A O 1
ATOM 2235 N N . PRO A 1 280 ? 10.073 9.931 8.877 1.00 85.19 280 PRO A N 1
ATOM 2236 C CA . PRO A 1 280 ? 11.339 9.307 8.513 1.00 85.19 280 PRO A CA 1
ATOM 2237 C C . PRO A 1 280 ? 11.138 8.249 7.424 1.00 85.19 280 PRO A C 1
ATOM 2239 O O . PRO A 1 280 ? 10.222 7.434 7.523 1.00 85.19 280 PRO A O 1
ATOM 2242 N N . THR A 1 281 ? 12.011 8.215 6.417 1.00 83.38 281 THR A N 1
ATOM 2243 C CA . THR A 1 281 ? 11.853 7.339 5.243 1.00 83.38 281 THR A CA 1
ATOM 2244 C C . THR A 1 281 ? 11.703 5.863 5.617 1.00 83.38 281 THR A C 1
ATOM 2246 O O . THR A 1 281 ? 10.783 5.209 5.139 1.00 83.38 281 THR A O 1
ATOM 2249 N N . TYR A 1 282 ? 12.490 5.363 6.575 1.00 83.06 282 TYR A N 1
ATOM 2250 C CA . TYR A 1 282 ? 12.373 3.979 7.054 1.00 83.06 282 TYR A CA 1
ATOM 2251 C C . TYR A 1 282 ? 11.021 3.673 7.733 1.00 83.06 282 TYR A C 1
ATOM 2253 O O . TYR A 1 282 ? 10.553 2.541 7.670 1.00 83.06 282 TYR A O 1
ATOM 2261 N N . GLN A 1 283 ? 10.363 4.659 8.365 1.00 86.81 283 GLN A N 1
ATOM 2262 C CA . GLN A 1 283 ? 9.010 4.478 8.917 1.00 86.81 283 GLN A CA 1
ATOM 2263 C C . GLN A 1 283 ? 7.972 4.388 7.800 1.00 86.81 283 GLN A C 1
ATOM 2265 O O . GLN A 1 283 ? 6.960 3.715 7.962 1.00 86.81 283 GLN A O 1
ATOM 2270 N N . VAL A 1 284 ? 8.210 5.058 6.672 1.00 85.06 284 VAL A N 1
ATOM 2271 C CA . VAL A 1 284 ? 7.314 4.974 5.519 1.00 85.06 284 VAL A CA 1
ATOM 2272 C C . VAL A 1 284 ? 7.501 3.657 4.774 1.00 85.06 284 VAL A C 1
ATOM 2274 O O . VAL A 1 284 ? 6.512 3.001 4.456 1.00 85.06 284 VAL A O 1
ATOM 2277 N N . ASP A 1 285 ? 8.749 3.247 4.557 1.00 82.38 285 ASP A N 1
ATOM 2278 C CA . ASP A 1 285 ? 9.074 2.021 3.826 1.00 82.38 285 ASP A CA 1
ATOM 2279 C C . ASP A 1 285 ? 8.749 0.749 4.629 1.00 82.38 285 ASP A C 1
ATOM 2281 O O . ASP A 1 285 ? 8.227 -0.210 4.065 1.00 82.38 285 ASP A O 1
ATOM 2285 N N . TYR A 1 286 ? 8.987 0.746 5.948 1.00 84.44 286 TYR A N 1
ATOM 2286 C CA . TYR A 1 286 ? 8.889 -0.462 6.785 1.00 84.44 286 TYR A CA 1
ATOM 2287 C C . TYR A 1 286 ? 7.860 -0.371 7.922 1.00 84.44 286 TYR A C 1
ATOM 2289 O O . TYR A 1 286 ? 7.634 -1.351 8.634 1.00 84.44 286 TYR A O 1
ATOM 2297 N N . GLY A 1 287 ? 7.177 0.766 8.099 1.00 86.25 287 GLY A N 1
ATOM 2298 C CA . GLY A 1 287 ? 6.235 0.972 9.210 1.00 86.25 287 GLY A CA 1
ATOM 2299 C C . GLY A 1 287 ? 5.093 -0.044 9.256 1.00 86.25 287 GLY A C 1
ATOM 2300 O O . GLY A 1 287 ? 4.679 -0.464 10.340 1.00 86.25 287 GLY A O 1
ATOM 2301 N N . VAL A 1 288 ? 4.619 -0.494 8.090 1.00 87.69 288 VAL A N 1
ATOM 2302 C CA . VAL A 1 288 ? 3.619 -1.568 7.993 1.00 87.69 288 VAL A CA 1
ATOM 2303 C C . VAL A 1 288 ? 4.182 -2.896 8.483 1.00 87.69 288 VAL A C 1
ATOM 2305 O O . VAL A 1 288 ? 3.519 -3.606 9.237 1.00 87.69 288 VAL A O 1
ATOM 2308 N N . GLN A 1 289 ? 5.413 -3.221 8.104 1.00 86.19 289 GLN A N 1
ATOM 2309 C CA . GLN A 1 289 ? 6.064 -4.448 8.534 1.00 86.19 289 GLN A CA 1
ATOM 2310 C C . GLN A 1 289 ? 6.280 -4.468 10.049 1.00 86.19 289 GLN A C 1
ATOM 2312 O O . GLN A 1 289 ? 6.009 -5.483 10.691 1.00 86.19 289 GLN A O 1
ATOM 2317 N N . PHE A 1 290 ? 6.654 -3.332 10.648 1.00 87.25 290 PHE A N 1
ATOM 2318 C CA . PHE A 1 290 ? 6.739 -3.203 12.105 1.00 87.25 290 PHE A CA 1
ATOM 2319 C C . PHE A 1 290 ? 5.389 -3.477 12.773 1.00 87.25 290 PHE A C 1
ATOM 2321 O O . PHE A 1 290 ? 5.325 -4.233 13.745 1.00 87.25 290 PHE A O 1
ATOM 2328 N N . ALA A 1 291 ? 4.305 -2.910 12.233 1.00 88.81 291 ALA A N 1
ATOM 2329 C CA . ALA A 1 291 ? 2.958 -3.141 12.740 1.00 88.81 291 ALA A CA 1
ATOM 2330 C C . ALA A 1 291 ? 2.576 -4.631 12.651 1.00 88.81 291 ALA A C 1
ATOM 2332 O O . ALA A 1 291 ? 2.165 -5.221 13.650 1.00 88.81 291 ALA A O 1
ATOM 2333 N N . LEU A 1 292 ? 2.774 -5.267 11.494 1.00 86.00 292 LEU A N 1
ATOM 2334 C CA . LEU A 1 292 ? 2.451 -6.683 11.276 1.00 86.00 292 LEU A CA 1
ATOM 2335 C C . LEU A 1 292 ? 3.283 -7.624 12.160 1.00 86.00 292 LEU A C 1
ATOM 2337 O O . LEU A 1 292 ? 2.764 -8.614 12.679 1.00 86.00 292 LEU A O 1
ATOM 2341 N N . ASN A 1 293 ? 4.556 -7.302 12.389 1.00 84.69 293 ASN A N 1
ATOM 2342 C CA . ASN A 1 293 ? 5.417 -8.059 13.296 1.00 84.69 293 ASN A CA 1
ATOM 2343 C C . ASN A 1 293 ? 4.957 -7.939 14.751 1.00 84.69 293 ASN A C 1
ATOM 2345 O O . ASN A 1 293 ? 4.963 -8.930 15.483 1.00 84.69 293 ASN A O 1
ATOM 2349 N N . MET A 1 294 ? 4.513 -6.752 15.169 1.00 86.00 294 MET A N 1
ATOM 2350 C CA . MET A 1 294 ? 3.894 -6.568 16.482 1.00 86.00 294 MET A CA 1
ATOM 2351 C C . MET A 1 294 ? 2.589 -7.354 16.600 1.00 86.00 294 MET A C 1
ATOM 2353 O O . MET A 1 294 ? 2.386 -8.039 17.598 1.00 86.00 294 MET A O 1
ATOM 2357 N N . GLU A 1 295 ? 1.747 -7.330 15.568 1.00 85.31 295 GLU A N 1
ATOM 2358 C CA . GLU A 1 295 ? 0.523 -8.124 15.531 1.00 85.31 295 GLU A CA 1
ATOM 2359 C C . GLU A 1 295 ? 0.783 -9.619 15.707 1.00 85.31 295 GLU A C 1
ATOM 2361 O O . GLU A 1 295 ? 0.144 -10.252 16.551 1.00 85.31 295 GLU A O 1
ATOM 2366 N N . ALA A 1 296 ? 1.751 -10.168 14.976 1.00 80.69 296 ALA A N 1
ATOM 2367 C CA . ALA A 1 296 ? 2.126 -11.571 15.091 1.00 80.69 296 ALA A CA 1
ATOM 2368 C C . ALA A 1 296 ? 2.645 -11.918 16.493 1.00 80.69 296 ALA A C 1
ATOM 2370 O O . ALA A 1 296 ? 2.224 -12.916 17.077 1.00 80.69 296 ALA A O 1
ATOM 2371 N N . LYS A 1 297 ? 3.518 -11.078 17.068 1.00 83.94 297 LYS A N 1
ATOM 2372 C CA . LYS A 1 297 ? 4.042 -11.276 18.429 1.00 83.94 297 LYS A CA 1
ATOM 2373 C C . LYS A 1 297 ? 2.920 -11.280 19.470 1.00 83.94 297 LYS A C 1
ATOM 2375 O O . LYS A 1 297 ? 2.893 -12.165 20.321 1.00 83.94 297 LYS A O 1
ATOM 2380 N N . THR A 1 298 ? 1.984 -10.335 19.389 1.00 84.62 298 THR A N 1
ATOM 2381 C CA . THR A 1 298 ? 0.857 -10.236 20.330 1.00 84.62 298 THR A CA 1
ATOM 2382 C C . THR A 1 298 ? -0.087 -11.436 20.229 1.00 84.62 298 THR A C 1
ATOM 2384 O O . THR A 1 298 ? -0.523 -11.952 21.256 1.00 84.62 298 THR A O 1
ATOM 2387 N N . LEU A 1 299 ? -0.355 -11.919 19.011 1.00 78.06 299 LEU A N 1
ATOM 2388 C CA . LEU A 1 299 ? -1.179 -13.110 18.782 1.00 78.06 299 LEU A CA 1
ATOM 2389 C C . LEU A 1 299 ? -0.503 -14.388 19.293 1.00 78.06 299 LEU A C 1
ATOM 2391 O O . LEU A 1 299 ? -1.137 -15.173 19.993 1.00 78.06 299 LEU A O 1
ATOM 2395 N N . ASN A 1 300 ? 0.790 -14.572 19.014 1.00 82.25 300 ASN A N 1
ATOM 2396 C CA . ASN A 1 300 ? 1.553 -15.724 19.505 1.00 82.25 300 ASN A CA 1
ATOM 2397 C C . ASN A 1 300 ? 1.643 -15.747 21.038 1.00 82.25 300 ASN A C 1
ATOM 2399 O O . ASN A 1 300 ? 1.660 -16.815 21.643 1.00 82.25 300 ASN A O 1
ATOM 2403 N N . ALA A 1 301 ? 1.660 -14.571 21.668 1.00 85.19 301 ALA A N 1
ATOM 2404 C CA . ALA A 1 301 ? 1.627 -14.435 23.118 1.00 85.19 301 ALA A CA 1
ATOM 2405 C C . ALA A 1 301 ? 0.231 -14.671 23.731 1.00 85.19 301 ALA A C 1
ATOM 2407 O O . ALA A 1 301 ? 0.101 -14.607 24.950 1.00 85.19 301 ALA A O 1
ATOM 2408 N N . SER A 1 302 ? -0.808 -14.925 22.921 1.00 79.62 302 SER A N 1
ATOM 2409 C CA . SER A 1 302 ? -2.206 -15.058 23.369 1.00 79.62 302 SER A CA 1
ATOM 2410 C C . SER A 1 302 ? -2.681 -13.882 24.235 1.00 79.62 302 SER A C 1
ATOM 2412 O O . SER A 1 302 ? -3.483 -14.051 25.153 1.00 79.62 302 SER A O 1
ATOM 2414 N N . ALA A 1 303 ? -2.160 -12.681 23.973 1.00 78.38 303 ALA A N 1
ATOM 2415 C CA . ALA A 1 303 ? -2.530 -11.492 24.726 1.00 78.38 303 ALA A CA 1
ATOM 2416 C C . ALA A 1 303 ? -3.970 -11.070 24.399 1.00 78.38 303 ALA A C 1
ATOM 2418 O O . ALA A 1 303 ? -4.421 -11.202 23.258 1.00 78.38 303 ALA A O 1
ATOM 2419 N N . SER A 1 304 ? -4.681 -10.521 25.388 1.00 78.38 304 SER A N 1
ATOM 2420 C CA . SER A 1 304 ? -5.992 -9.923 25.150 1.00 78.38 304 SER A CA 1
ATOM 2421 C C . SER A 1 304 ? -5.851 -8.696 24.248 1.00 78.38 304 SER A C 1
ATOM 2423 O O . SER A 1 304 ? -4.992 -7.835 24.449 1.00 78.38 304 SER A O 1
ATOM 2425 N N . LEU A 1 305 ? -6.689 -8.641 23.218 1.00 81.31 305 LEU A N 1
ATOM 2426 C CA . LEU A 1 305 ? -6.705 -7.578 22.223 1.00 81.31 305 LEU A CA 1
ATOM 2427 C C . LEU A 1 305 ? -8.001 -6.793 22.359 1.00 81.31 305 LEU A C 1
ATOM 2429 O O . LEU A 1 305 ? -9.070 -7.386 22.476 1.00 81.31 305 LEU A O 1
ATOM 2433 N N . ASP A 1 306 ? -7.890 -5.469 22.315 1.00 82.88 306 ASP A N 1
ATOM 2434 C CA . ASP A 1 306 ? -9.048 -4.591 22.201 1.00 82.88 306 ASP A CA 1
ATOM 2435 C C . ASP A 1 306 ? -9.536 -4.627 20.749 1.00 82.88 306 ASP A C 1
ATOM 2437 O O . ASP A 1 306 ? -8.823 -4.197 19.830 1.00 82.88 306 ASP A O 1
ATOM 2441 N N . ILE A 1 307 ? -10.699 -5.247 20.551 1.00 87.94 307 ILE A N 1
ATOM 2442 C CA . ILE A 1 307 ? -11.325 -5.468 19.251 1.00 87.94 307 ILE A CA 1
ATOM 2443 C C . ILE A 1 307 ? -12.695 -4.806 19.291 1.00 87.94 307 ILE A C 1
ATOM 2445 O O . ILE A 1 307 ? -13.531 -5.138 20.129 1.00 87.94 307 ILE A O 1
ATOM 2449 N N . THR A 1 308 ? -12.927 -3.885 18.364 1.00 91.81 308 THR A N 1
ATOM 2450 C CA . THR A 1 308 ? -14.215 -3.223 18.173 1.00 91.81 308 THR A CA 1
ATOM 2451 C C . THR A 1 308 ? -14.773 -3.609 16.813 1.00 91.81 308 THR A C 1
ATOM 2453 O O . THR A 1 308 ? -14.091 -3.475 15.799 1.00 91.81 308 THR A O 1
ATOM 2456 N N . GLU A 1 309 ? -16.008 -4.095 16.779 1.00 90.81 309 GLU A N 1
ATOM 2457 C CA . GLU A 1 309 ? -16.718 -4.366 15.533 1.00 90.81 309 GLU A CA 1
ATOM 2458 C C . GLU A 1 309 ? -17.582 -3.156 15.160 1.00 90.81 309 GLU A C 1
ATOM 2460 O O . GLU A 1 309 ? -18.371 -2.681 15.973 1.00 90.81 309 GLU A O 1
ATOM 2465 N N . LEU A 1 310 ? -17.406 -2.662 13.936 1.00 92.38 310 LEU A N 1
ATOM 2466 C CA . LEU A 1 310 ? -18.208 -1.611 13.311 1.00 92.38 310 LEU A CA 1
ATOM 2467 C C . LEU A 1 310 ? -19.003 -2.217 12.144 1.00 92.38 310 LEU A C 1
ATOM 2469 O O . LEU A 1 310 ? -18.798 -3.378 11.772 1.00 92.38 310 LEU A O 1
ATOM 2473 N N . ASP A 1 311 ? -19.903 -1.446 11.537 1.00 89.69 311 ASP A N 1
ATOM 2474 C CA . ASP A 1 311 ? -20.814 -1.953 10.502 1.00 89.69 311 ASP A CA 1
ATOM 2475 C C . ASP A 1 311 ? -20.070 -2.602 9.329 1.00 89.69 311 ASP A C 1
ATOM 2477 O O . ASP A 1 311 ? -20.376 -3.737 8.962 1.00 89.69 311 ASP A O 1
ATOM 2481 N N . ASN A 1 312 ? -19.029 -1.934 8.818 1.00 86.69 312 ASN A N 1
ATOM 2482 C CA . ASN A 1 312 ? -18.287 -2.355 7.623 1.00 86.69 312 ASN A CA 1
ATOM 2483 C C . ASN A 1 312 ? -16.895 -2.934 7.918 1.00 86.69 312 ASN A C 1
ATOM 2485 O O . ASN A 1 312 ? -16.226 -3.450 7.016 1.00 86.69 312 ASN A O 1
ATOM 2489 N N . CYS A 1 313 ? -16.424 -2.853 9.163 1.00 90.25 313 CYS A N 1
ATOM 2490 C CA . CYS A 1 313 ? -15.060 -3.234 9.508 1.00 90.25 313 CYS A CA 1
ATOM 2491 C C . CYS A 1 313 ? -14.916 -3.731 10.950 1.00 90.25 313 CYS A C 1
ATOM 2493 O O . CYS A 1 313 ? -15.798 -3.574 11.788 1.00 90.25 313 CYS A O 1
ATOM 2495 N N . ILE A 1 314 ? -13.779 -4.355 11.232 1.00 90.31 314 ILE A N 1
ATOM 2496 C CA . ILE A 1 314 ? -13.347 -4.729 12.576 1.00 90.31 314 ILE A CA 1
ATOM 2497 C C . ILE A 1 314 ? -12.036 -4.021 12.853 1.00 90.31 314 ILE A C 1
ATOM 2499 O O . ILE A 1 314 ? -11.076 -4.130 12.087 1.00 90.31 314 ILE A O 1
ATOM 2503 N N . VAL A 1 315 ? -11.995 -3.298 13.960 1.00 92.19 315 VAL A N 1
ATOM 2504 C CA . VAL A 1 315 ? -10.861 -2.477 14.344 1.00 92.19 315 VAL A CA 1
ATOM 2505 C C . VAL A 1 315 ? -10.154 -3.110 15.523 1.00 92.19 315 VAL A C 1
ATOM 2507 O O . VAL A 1 315 ? -10.768 -3.513 16.508 1.00 92.19 315 VAL A O 1
ATOM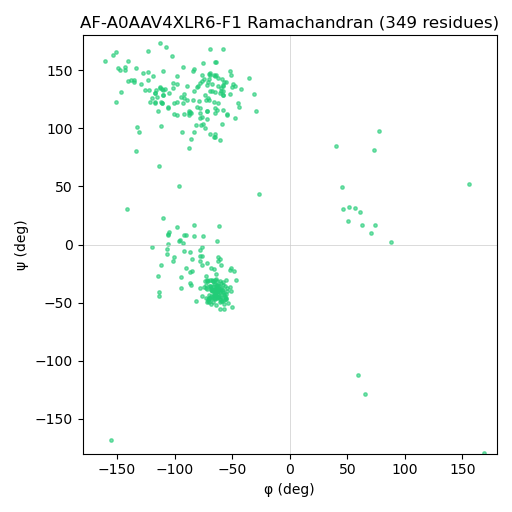 2510 N N . LYS A 1 316 ? -8.833 -3.178 15.423 1.00 90.12 316 LYS A N 1
ATOM 2511 C CA . LYS A 1 316 ? -7.956 -3.705 16.458 1.00 90.12 316 LYS A CA 1
ATOM 2512 C C . LYS A 1 316 ? -6.845 -2.717 16.741 1.00 90.12 316 LYS A C 1
ATOM 2514 O O . LYS A 1 316 ? -6.216 -2.190 15.820 1.00 90.12 316 LYS A O 1
ATOM 2519 N N . ARG A 1 317 ? -6.536 -2.533 18.021 1.00 91.19 317 ARG A N 1
ATOM 2520 C CA . ARG A 1 317 ? -5.406 -1.709 18.451 1.00 91.19 317 ARG A CA 1
ATOM 2521 C C . ARG A 1 317 ? -4.283 -2.557 19.036 1.00 91.19 317 ARG A C 1
ATOM 2523 O O . ARG A 1 317 ? -4.509 -3.388 19.910 1.00 91.19 317 ARG A O 1
ATOM 2530 N N . ILE A 1 318 ? -3.049 -2.293 18.604 1.00 89.62 318 ILE A N 1
ATOM 2531 C CA . ILE A 1 318 ? -1.834 -2.884 19.181 1.00 89.62 318 ILE A CA 1
ATOM 2532 C C . ILE A 1 318 ? -0.811 -1.776 19.419 1.00 89.62 318 ILE A C 1
ATOM 2534 O O . ILE A 1 318 ? -0.150 -1.294 18.497 1.00 89.62 318 ILE A O 1
ATOM 2538 N N . GLY A 1 319 ? -0.689 -1.337 20.672 1.00 89.25 319 GLY A N 1
ATOM 2539 C CA . GLY A 1 319 ? 0.177 -0.215 21.035 1.00 89.25 319 GLY A CA 1
ATOM 2540 C C . GLY A 1 319 ? -0.216 1.076 20.305 1.00 89.25 319 GLY A C 1
ATOM 2541 O O . GLY A 1 319 ? -1.278 1.652 20.571 1.00 89.25 319 GLY A O 1
ATOM 2542 N N . LYS A 1 320 ? 0.661 1.537 19.400 1.00 90.25 320 LYS A N 1
ATOM 2543 C CA . LYS A 1 320 ? 0.471 2.738 18.562 1.00 90.25 320 LYS A CA 1
ATOM 2544 C C . LYS A 1 320 ? -0.170 2.452 17.195 1.00 90.25 320 LYS A C 1
ATOM 2546 O O . LYS A 1 320 ? -0.432 3.397 16.458 1.00 90.25 320 LYS A O 1
ATOM 2551 N N . TYR A 1 321 ? -0.378 1.182 16.853 1.00 92.94 321 TYR A N 1
ATOM 2552 C CA . TYR A 1 321 ? -0.876 0.751 15.549 1.00 92.94 321 TYR A CA 1
ATOM 2553 C C . TYR A 1 321 ? -2.361 0.414 15.617 1.00 92.94 321 TYR A C 1
ATOM 2555 O O . TYR A 1 321 ? -2.812 -0.241 16.562 1.00 92.94 321 TYR A O 1
ATOM 2563 N N . TRP A 1 322 ? -3.091 0.823 14.588 1.00 94.75 322 TRP A N 1
ATOM 2564 C CA . TRP A 1 322 ? -4.492 0.481 14.397 1.00 94.75 322 TRP A CA 1
ATOM 2565 C C . TRP A 1 322 ? -4.647 -0.328 13.117 1.00 94.75 322 TRP A C 1
ATOM 2567 O O . TRP A 1 322 ? -4.137 0.055 12.064 1.00 94.75 322 TRP A O 1
ATOM 2577 N N . PHE A 1 323 ? -5.348 -1.446 13.226 1.00 93.25 323 PHE A N 1
ATOM 2578 C CA . PHE A 1 323 ? -5.672 -2.337 12.125 1.00 93.25 323 PHE A CA 1
ATOM 2579 C C . PHE A 1 323 ? -7.168 -2.240 11.885 1.00 93.25 323 PHE A C 1
ATOM 2581 O O . PHE A 1 323 ? -7.945 -2.495 12.801 1.00 93.25 323 PHE A O 1
ATOM 2588 N N . VAL A 1 324 ? -7.558 -1.869 10.672 1.00 94.12 324 VAL A N 1
ATOM 2589 C CA . VAL A 1 324 ? -8.953 -1.780 10.242 1.00 94.12 324 VAL A CA 1
ATOM 2590 C C . VAL A 1 324 ? -9.175 -2.877 9.212 1.00 94.12 324 VAL A C 1
ATOM 2592 O O . VAL A 1 324 ? -8.734 -2.750 8.075 1.00 94.12 324 VAL A O 1
ATOM 2595 N N . TYR A 1 325 ? -9.802 -3.977 9.609 1.00 91.50 325 TYR A N 1
ATOM 2596 C CA . TYR A 1 325 ? -10.112 -5.111 8.743 1.00 91.50 325 TYR A CA 1
ATOM 2597 C C . TYR A 1 325 ? -11.469 -4.917 8.090 1.00 91.50 325 TYR A C 1
ATOM 2599 O O . TYR A 1 325 ? -12.462 -4.744 8.789 1.00 91.50 325 TYR A O 1
ATOM 2607 N N . LEU A 1 326 ? -11.528 -4.962 6.764 1.00 89.50 326 LEU A N 1
ATOM 2608 C CA . LEU A 1 326 ? -12.793 -4.805 6.053 1.00 89.50 326 LEU A CA 1
ATOM 2609 C C . LEU A 1 326 ? -13.599 -6.093 6.172 1.00 89.50 326 LEU A C 1
ATOM 2611 O O . LEU A 1 326 ? -13.038 -7.185 6.067 1.00 89.50 326 LEU A O 1
ATOM 2615 N N . LYS A 1 327 ? -14.915 -5.986 6.347 1.00 84.25 327 LYS A N 1
ATOM 2616 C CA . LYS A 1 327 ? -15.792 -7.160 6.244 1.00 84.25 327 LYS A CA 1
ATOM 2617 C C . LYS A 1 327 ? -15.873 -7.646 4.797 1.00 84.25 327 LYS A C 1
ATOM 2619 O O . LYS A 1 327 ? -15.845 -8.853 4.556 1.00 84.25 327 LYS A O 1
ATOM 2624 N N . GLU A 1 328 ? -15.861 -6.718 3.843 1.00 84.31 328 GLU A N 1
ATOM 2625 C CA . GLU A 1 328 ? -15.821 -6.990 2.407 1.00 84.31 328 GLU A CA 1
ATOM 2626 C C . GLU A 1 328 ? -14.533 -6.444 1.783 1.00 84.31 328 GLU A C 1
ATOM 2628 O O . GLU A 1 328 ? -14.151 -5.297 2.002 1.00 84.31 328 GLU A O 1
ATOM 2633 N N . MET A 1 329 ? -13.834 -7.276 1.006 1.00 86.44 329 MET A N 1
ATOM 2634 C CA . MET A 1 329 ? -12.584 -6.858 0.369 1.00 86.44 329 MET A CA 1
ATOM 2635 C C . MET A 1 329 ? -12.836 -5.853 -0.757 1.00 86.44 329 MET A C 1
ATOM 2637 O O . MET A 1 329 ? -13.719 -6.059 -1.595 1.00 86.44 329 MET A O 1
ATOM 2641 N N . LEU A 1 330 ? -11.973 -4.842 -0.864 1.00 90.81 330 LEU A N 1
ATOM 2642 C CA . LEU A 1 330 ? -11.897 -4.024 -2.075 1.00 90.81 330 LEU A CA 1
ATOM 2643 C C . LEU A 1 330 ? -11.008 -4.724 -3.107 1.00 90.81 330 LEU A C 1
ATOM 2645 O O . LEU A 1 330 ? -10.076 -5.454 -2.763 1.00 90.81 330 LEU A O 1
ATOM 2649 N N . GLN A 1 331 ? -11.276 -4.494 -4.384 1.00 90.69 331 GLN A N 1
ATOM 2650 C CA . GLN A 1 331 ? -10.467 -4.982 -5.492 1.00 90.69 331 GLN A CA 1
ATOM 2651 C C . GLN A 1 331 ? -10.060 -3.812 -6.371 1.00 90.69 331 GLN A C 1
ATOM 2653 O O . GLN A 1 331 ? -10.905 -3.011 -6.751 1.00 90.69 331 GLN A O 1
ATOM 2658 N N . ILE A 1 332 ? -8.781 -3.758 -6.722 1.00 90.69 332 ILE A N 1
ATOM 2659 C CA . ILE A 1 332 ? -8.184 -2.704 -7.542 1.00 90.69 332 ILE A CA 1
ATOM 2660 C C . ILE A 1 332 ? -7.271 -3.337 -8.594 1.00 90.69 332 ILE A C 1
ATOM 2662 O O . ILE A 1 332 ? -6.582 -4.321 -8.301 1.00 90.69 332 ILE A O 1
ATOM 2666 N N . ASP A 1 333 ? -7.260 -2.804 -9.813 1.00 85.25 333 ASP A N 1
ATOM 2667 C CA . ASP A 1 333 ? -6.334 -3.269 -10.844 1.00 85.25 333 ASP A CA 1
ATOM 2668 C C . ASP A 1 333 ? -4.981 -2.564 -10.687 1.00 85.25 333 ASP A C 1
ATOM 2670 O O . ASP A 1 333 ? -4.885 -1.339 -10.669 1.00 85.25 333 ASP A O 1
ATOM 2674 N N . GLY A 1 334 ? -3.915 -3.351 -10.564 1.00 86.69 334 GLY A N 1
ATOM 2675 C CA . GLY A 1 334 ? -2.544 -2.863 -10.498 1.00 86.69 334 GLY A CA 1
ATOM 2676 C C . GLY A 1 334 ? -1.721 -3.344 -11.682 1.00 86.69 334 GLY A C 1
ATOM 2677 O O . GLY A 1 334 ? -1.709 -4.530 -12.023 1.00 86.69 334 GLY A O 1
ATOM 2678 N N . PHE A 1 335 ? -0.994 -2.420 -12.293 1.00 83.75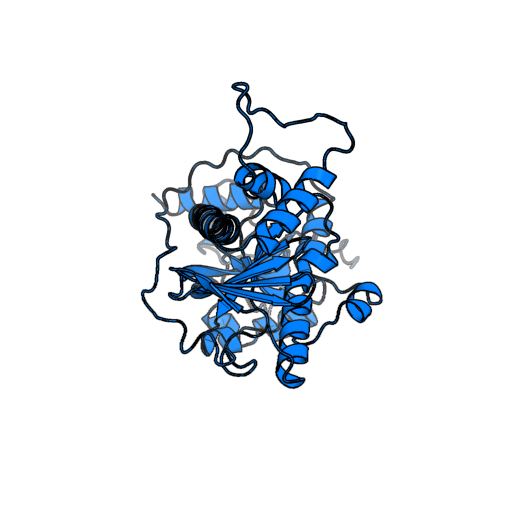 335 PHE A N 1
ATOM 2679 C CA . PHE A 1 335 ? -0.121 -2.684 -13.424 1.00 83.75 335 PHE A CA 1
ATOM 2680 C C . PHE A 1 335 ? 1.261 -3.125 -12.948 1.00 83.75 335 PHE A C 1
ATOM 2682 O O . PHE A 1 335 ? 1.981 -2.342 -12.326 1.00 83.75 335 PHE A O 1
ATOM 2689 N N . PHE A 1 336 ? 1.648 -4.372 -13.223 1.00 86.00 336 PHE A N 1
ATOM 2690 C CA . PHE A 1 336 ? 2.944 -4.889 -12.790 1.00 86.00 336 PHE A CA 1
ATOM 2691 C C . PHE A 1 336 ? 4.072 -4.385 -13.695 1.00 86.00 336 PHE A C 1
ATOM 2693 O O . PHE A 1 336 ? 4.143 -4.742 -14.871 1.00 86.00 336 PHE A O 1
ATOM 2700 N N . SER A 1 337 ? 4.962 -3.559 -13.147 1.00 84.69 337 SER A N 1
ATOM 2701 C CA . SER A 1 337 ? 6.113 -3.004 -13.865 1.00 84.69 337 SER A CA 1
ATOM 2702 C C . SER A 1 337 ? 7.229 -2.619 -12.886 1.00 84.69 337 SER A C 1
ATOM 2704 O O . SER A 1 337 ? 7.194 -2.980 -11.709 1.00 84.69 337 SER A O 1
ATOM 2706 N N . SER A 1 338 ? 8.237 -1.892 -13.356 1.00 81.81 338 SER A N 1
ATOM 2707 C CA . SER A 1 338 ? 9.344 -1.395 -12.544 1.00 81.81 338 SER A CA 1
ATOM 2708 C C . SER A 1 338 ? 9.493 0.115 -12.611 1.00 81.81 338 SER A C 1
ATOM 2710 O O . SER A 1 338 ? 9.432 0.696 -13.694 1.00 81.81 338 SER A O 1
ATOM 2712 N N . CYS A 1 339 ? 9.817 0.712 -11.470 1.00 79.00 339 CYS A N 1
ATOM 2713 C CA . CYS A 1 339 ? 10.345 2.062 -11.390 1.00 79.00 339 CYS A CA 1
ATOM 2714 C C . CYS A 1 339 ? 11.769 2.054 -11.931 1.00 79.00 339 CYS A C 1
ATOM 2716 O O . CYS A 1 339 ? 12.609 1.296 -11.435 1.00 79.00 339 CYS A O 1
ATOM 2718 N N . VAL A 1 340 ? 12.058 2.915 -12.904 1.00 73.25 340 VAL A N 1
ATOM 2719 C CA . VAL A 1 340 ? 13.417 3.080 -13.419 1.00 73.25 340 VAL A CA 1
ATOM 2720 C C . VAL A 1 340 ? 13.930 4.495 -13.215 1.00 73.25 340 VAL A C 1
ATOM 2722 O O . VAL A 1 340 ? 13.186 5.470 -13.332 1.00 73.25 340 VAL A O 1
ATOM 2725 N N . LYS A 1 341 ? 15.229 4.590 -12.946 1.00 67.12 341 LYS A N 1
ATOM 2726 C CA . LYS A 1 341 ? 15.994 5.831 -12.971 1.00 67.12 341 LYS A CA 1
ATOM 2727 C C . LYS A 1 341 ? 16.787 5.891 -14.278 1.00 67.12 341 LYS A C 1
ATOM 2729 O O . LYS A 1 341 ? 17.424 4.893 -14.627 1.00 67.12 341 LYS A O 1
ATOM 2734 N N . PRO A 1 342 ? 16.794 7.029 -14.990 1.00 55.62 342 PRO A N 1
ATOM 2735 C CA . PRO A 1 342 ? 17.727 7.221 -16.089 1.00 55.62 342 PRO A CA 1
ATOM 2736 C C . PRO A 1 342 ? 19.155 7.180 -15.539 1.00 55.62 342 PRO A C 1
ATOM 2738 O O . PRO A 1 342 ? 19.516 7.955 -14.649 1.00 55.62 342 PRO A O 1
ATOM 2741 N N . CYS A 1 343 ? 19.960 6.255 -16.047 1.00 50.47 343 CYS A N 1
ATOM 2742 C CA . CYS A 1 343 ? 21.388 6.225 -15.798 1.00 50.47 343 CYS A CA 1
ATOM 2743 C C . CYS A 1 343 ? 22.071 6.884 -17.005 1.00 50.47 343 CYS A C 1
ATOM 2745 O O . CYS A 1 343 ? 21.856 6.433 -18.135 1.00 50.47 343 CYS A O 1
ATOM 2747 N N . PRO A 1 344 ? 22.874 7.951 -16.835 1.00 43.75 344 PRO A N 1
ATOM 2748 C CA . PRO A 1 344 ? 23.874 8.238 -17.849 1.00 43.75 344 PRO A CA 1
ATOM 2749 C C . PRO A 1 344 ? 24.751 6.988 -17.941 1.00 43.75 344 PRO A C 1
ATOM 2751 O O . PRO A 1 344 ? 25.173 6.472 -16.909 1.00 43.75 344 PRO A O 1
ATOM 2754 N N . PHE A 1 345 ? 24.961 6.463 -19.153 1.00 37.09 345 PHE A N 1
ATOM 2755 C CA . PHE A 1 345 ? 25.984 5.436 -19.348 1.00 37.09 345 PHE A CA 1
ATOM 2756 C C . PHE A 1 345 ? 27.257 5.974 -18.700 1.00 37.09 345 PHE A C 1
ATOM 2758 O O . PHE A 1 345 ? 27.537 7.167 -18.859 1.00 37.09 345 PHE A O 1
ATOM 2765 N N . ASP A 1 346 ? 27.946 5.123 -17.946 1.00 32.97 346 ASP A N 1
ATOM 2766 C CA . ASP A 1 346 ? 29.246 5.418 -17.361 1.00 32.97 346 ASP A CA 1
ATOM 2767 C C . ASP A 1 346 ? 30.082 6.283 -18.308 1.00 32.97 346 ASP A C 1
ATOM 2769 O O . ASP A 1 346 ? 30.015 6.109 -19.535 1.00 32.97 346 ASP A O 1
ATOM 2773 N N . ASP A 1 347 ? 30.855 7.209 -17.726 1.00 30.84 347 ASP A N 1
ATOM 2774 C CA . ASP A 1 347 ? 31.944 7.900 -18.413 1.00 30.84 347 ASP A CA 1
ATOM 2775 C C . ASP A 1 347 ? 32.544 6.965 -19.463 1.00 30.84 347 ASP A C 1
ATOM 2777 O O . ASP A 1 347 ? 32.813 5.803 -19.129 1.00 30.84 347 ASP A O 1
ATOM 2781 N N . PRO A 1 348 ? 32.696 7.426 -20.721 1.00 27.34 348 PRO A N 1
ATOM 2782 C CA . PRO A 1 348 ? 33.088 6.566 -21.823 1.00 27.34 348 PRO A CA 1
ATOM 2783 C C . PRO A 1 348 ? 34.231 5.688 -21.347 1.00 27.34 348 PRO A C 1
ATOM 2785 O O . PRO A 1 348 ? 35.245 6.218 -20.883 1.00 27.34 348 PRO A O 1
ATOM 2788 N N . ILE A 1 349 ? 34.045 4.362 -21.413 1.00 32.28 349 ILE A N 1
ATOM 2789 C CA . ILE A 1 349 ? 35.153 3.425 -21.258 1.00 32.28 349 ILE A CA 1
ATOM 2790 C C . ILE A 1 349 ? 36.229 3.986 -22.179 1.00 32.28 349 ILE A C 1
ATOM 2792 O O . ILE A 1 349 ? 36.038 4.027 -23.397 1.00 32.28 349 ILE A O 1
ATOM 2796 N N . LYS A 1 350 ? 37.296 4.531 -21.587 1.00 33.62 350 LYS A N 1
ATOM 2797 C CA . LYS A 1 350 ? 38.461 4.970 -22.339 1.00 33.62 350 LYS A CA 1
ATOM 2798 C C . LYS A 1 350 ? 39.027 3.690 -22.935 1.00 33.62 350 LYS A C 1
ATOM 2800 O O . LYS A 1 350 ? 39.677 2.928 -22.224 1.00 33.62 350 LYS A O 1
ATOM 2805 N N . LEU A 1 351 ? 38.640 3.419 -24.179 1.00 32.91 351 LEU A N 1
ATOM 2806 C CA . LEU A 1 351 ? 39.255 2.410 -25.028 1.00 32.91 351 LEU A CA 1
ATOM 2807 C C . LEU A 1 351 ? 40.687 2.831 -25.343 1.00 32.91 351 LEU A C 1
ATOM 2809 O O . LEU A 1 351 ? 40.891 4.038 -25.621 1.00 32.91 351 LEU A O 1
#

Secondary structure (DSSP, 8-state):
--HHHHHHHHHHHHHHHSSEE---------S----PPTTSHHHHHHHHS------GGGEEEEEEEEEPPHHHHHHHHHHHHHHHHHHHHH-HHHHHHHHHHHHTT-TT--SS-B-TTSPBPPHHHHHHHHTTTT-TTS---EEEEEE-TT-HHHHHHHHTSHHHHHHTT-EEEEEEEEEEE-SSEEEEEEE--HHHHHH--S-S---HHHHHHTT---HHHHHHHHHTTS-----------PPP--EEEEEE-S-TTS---TTSS-SS-EEEEEE-TT--HHHHHHHHHHHHHHHHHHHHTT---EEEE-SSEEEEEETTEEEEEEEEEEEEEEEEEEEEEEPPP-S----

Sequence (351 aa):
MSNVEQNQYYIALAYKMQYVILVVPPVAINVSNSMWPKHSFASSFGAQTATYIQPVNMFQHLFCAWYFHDCDSHQLRNEVSLYIQDCLDGIPGFYNIMHRNCRTLDDEGQNGKKNLDGEEMQLIDDIKHYYNLNDKRQDLAYCAVKVIGSSMKAMNEYFKKDIVLSNYGKMSKLLIVGFIITPYILAARVKLTRTQVDLWEMEDLLDESTAKEHNFIGPLSLLQESKQKLPDVEVQLISSKSNPTLINAAKSVEDPLKIISYFARGKACNIVIGKVKNAPTYQVDYGVQFALNMEAKTLNASASLDITELDNCIVKRIGKYWFVYLKEMLQIDGFFSSCVKPCPFDDPIKL

Solvent-accessible surface area (backbone atoms only — not comparable to full-atom values): 20475 Å² total; per-residue (Å²): 135,58,76,61,61,59,49,50,51,53,50,55,45,19,65,56,67,59,35,41,79,71,85,61,83,83,75,83,74,90,60,98,69,86,70,80,61,86,86,33,72,66,54,54,47,35,69,72,67,80,44,87,74,74,55,86,88,36,55,42,56,36,30,32,26,29,38,34,49,65,61,36,38,51,49,51,42,51,53,53,48,52,57,51,47,54,39,45,78,74,30,70,74,52,32,57,51,52,56,54,61,49,61,69,74,50,88,78,73,68,85,71,66,48,44,103,85,68,45,84,58,54,70,69,57,46,48,33,55,48,27,43,53,76,49,87,82,57,74,67,30,39,32,71,28,32,77,37,53,88,40,65,66,58,43,55,61,52,62,68,34,67,71,44,59,74,40,57,73,34,76,41,82,42,33,33,45,27,38,40,41,44,93,42,30,34,27,40,34,33,41,44,51,72,74,52,50,77,63,52,61,62,85,86,85,60,49,73,69,59,53,72,73,63,72,69,85,35,70,59,51,56,49,55,67,58,47,76,82,60,84,91,60,94,69,80,81,72,74,73,87,67,76,67,58,64,37,78,60,80,42,62,49,80,54,86,84,50,74,77,37,82,85,61,47,43,64,87,38,38,26,64,64,26,40,28,92,83,47,55,59,66,51,66,60,41,40,64,41,36,46,53,51,50,52,51,54,44,58,75,65,68,56,93,67,61,72,48,80,55,97,62,32,39,38,36,58,58,93,80,32,36,40,38,34,30,48,49,20,36,30,34,57,20,40,27,44,41,45,26,40,85,42,78,74,70,77,76,79,84,123

Radius of gyration: 21.69 Å; Cα contacts (8 Å, |Δi|>4): 524; chains: 1; bounding box: 60×49×63 Å

Mean predicted aligned error: 12.06 Å

Nearest PDB structures (foldseek):
  2xmi-assembly1_A  TM=7.638E-01  e=2.062E-11  Mus musculus
  4wex-assembly1_A  TM=7.856E-01  e=8.321E-11  Mus musculus
  4wdb-assembly1_A  TM=7.872E-01  e=1.088E-10  Mus musculus
  4wcb-assembly1_A  TM=7.626E-01  e=1.861E-10  Mus musculus
  4wbi-assembly1_A  TM=7.691E-01  e=2.072E-10  Mus musculus

pLDDT: mean 71.27, std 19.45, range [27.34, 96.44]

Organism: Caerostris extrusa (NCBI:txid172846)

InterPro domains:
  IPR047325 Cyclic nucleotide phosphodiesterase, catalytic domain [PF05881] (122-202)

Foldseek 3Di:
DPPLVVVVLQVLLCVQLLWHQDPDLDPPDPDPDQDDDPPDPVNVNCVPPVDDDGGPPQWDFFFWWFFADLQQLLVVLVVVLVLLVLCCVFPVVSVVVLVVLLVVVPPVPDDADQDVVRHGDDSSVSSCVQQVSVDSSDRTWIFTATGCHRPPPSVVVLCPDPLCSVQAQHKDKWKFFWWKDFSWFIKTFTFDDPSSVVSHDDDQDDAPVNLVPPVDDFPVNSSVVSPPPDDNDDDDCPDDPDDFPKDFPQDFDPPPPPPCDCPNGTRQGIITSGGGPPRDPSCSRCVSSNVVVLVVVCVVVVHDWDWDDTPFWIWTDRPRMIITGGRIIIIGMTGIGTTIRRHDPPDPPPD